Protein AF-A0A8K0CX82-F1 (afdb_monomer_lite)

Secondary structure (DSSP, 8-state):
--------HHHHHHHHHHHHHHHHTTTTS--------HHHHTT--HHHHHHH---HHHHHHHHHHHHHHHHHH-HHHHHHHHSHHHHHHHHHHHH-SS--HHHHHHHHHHHHHTT-TTPPPPHHHHHHHHHHHHHHSTTS-HHHH-B--EE-TTSPEEPPBSHHHHHHHHHHHHHHHTTSS------PPPS----------SHHHHHHHHHHHH-PPPPP--

Structure (mmCIF, N/CA/C/O backbone):
data_AF-A0A8K0CX82-F1
#
_entry.id   AF-A0A8K0CX82-F1
#
loop_
_atom_site.group_PDB
_atom_site.id
_atom_site.type_symbol
_atom_site.label_atom_id
_atom_site.label_alt_id
_atom_site.label_comp_id
_atom_site.label_asym_id
_atom_site.label_entity_id
_atom_site.label_seq_id
_atom_site.pdbx_PDB_ins_code
_atom_site.Cartn_x
_atom_site.Cartn_y
_atom_site.Cartn_z
_atom_site.occupancy
_atom_site.B_iso_or_equiv
_atom_site.auth_seq_id
_atom_site.auth_comp_id
_atom_site.auth_asym_id
_atom_site.auth_atom_id
_atom_site.pdbx_PDB_model_num
ATOM 1 N N . MET A 1 1 ? 15.287 -5.596 26.316 1.00 32.84 1 MET A N 1
ATOM 2 C CA . MET A 1 1 ? 14.064 -6.365 26.623 1.00 32.84 1 MET A CA 1
ATOM 3 C C . MET A 1 1 ? 13.109 -6.117 25.474 1.00 32.84 1 MET A C 1
ATOM 5 O O . MET A 1 1 ? 12.779 -4.967 25.221 1.00 32.84 1 MET A O 1
ATOM 9 N N . SER A 1 2 ? 12.854 -7.161 24.687 1.00 32.44 2 SER A N 1
ATOM 10 C CA . SER A 1 2 ? 12.102 -7.108 23.432 1.00 32.44 2 SER A CA 1
ATOM 11 C C . SER A 1 2 ? 10.613 -6.948 23.744 1.00 32.44 2 SER A C 1
ATOM 13 O O . SER A 1 2 ? 10.061 -7.798 24.435 1.00 32.44 2 SER A O 1
ATOM 15 N N . ASN A 1 3 ? 9.979 -5.872 23.271 1.00 34.50 3 ASN A N 1
ATOM 16 C CA . ASN A 1 3 ? 8.520 -5.794 23.196 1.00 34.50 3 ASN A CA 1
ATOM 17 C C . ASN A 1 3 ? 8.104 -6.507 21.913 1.00 34.50 3 ASN A C 1
ATOM 19 O O . ASN A 1 3 ? 7.912 -5.881 20.872 1.00 34.50 3 ASN A O 1
ATOM 23 N N . ASP A 1 4 ? 8.039 -7.830 21.994 1.00 40.25 4 ASP A N 1
ATOM 24 C CA . ASP A 1 4 ? 7.426 -8.657 20.967 1.00 40.25 4 ASP A CA 1
ATOM 25 C C . ASP A 1 4 ? 5.909 -8.588 21.183 1.00 40.25 4 ASP A C 1
ATOM 27 O O . ASP A 1 4 ? 5.300 -9.435 21.831 1.00 40.25 4 ASP A O 1
ATOM 31 N N . ALA A 1 5 ? 5.309 -7.480 20.745 1.00 42.78 5 ALA A N 1
ATOM 32 C CA . ALA A 1 5 ? 3.861 -7.333 20.662 1.00 42.78 5 ALA A CA 1
ATOM 33 C C . ALA A 1 5 ? 3.388 -8.046 19.391 1.00 42.78 5 ALA A C 1
ATOM 35 O O . ALA A 1 5 ? 2.960 -7.434 18.420 1.00 42.78 5 ALA A O 1
ATOM 36 N N . THR A 1 6 ? 3.565 -9.363 19.358 1.00 40.72 6 THR A N 1
ATOM 37 C CA . THR A 1 6 ? 2.876 -10.211 18.396 1.00 40.72 6 THR A CA 1
ATOM 38 C C . THR A 1 6 ? 1.489 -10.446 18.977 1.00 40.72 6 THR A C 1
ATOM 40 O O . THR A 1 6 ? 1.358 -11.162 19.968 1.00 40.72 6 THR A O 1
ATOM 43 N N . TRP A 1 7 ? 0.459 -9.814 18.408 1.00 46.03 7 TRP A N 1
ATOM 44 C CA . TRP A 1 7 ? -0.920 -10.137 18.774 1.00 46.03 7 TRP A CA 1
ATOM 45 C C . TRP A 1 7 ? -1.114 -11.645 18.647 1.00 46.03 7 TRP A C 1
ATOM 47 O O . TRP A 1 7 ? -0.777 -12.245 17.620 1.00 46.03 7 TRP A O 1
ATOM 57 N N . LEU A 1 8 ? -1.612 -12.264 19.711 1.00 48.88 8 LEU A N 1
ATOM 58 C CA . LEU A 1 8 ? -1.842 -13.700 19.716 1.00 48.88 8 LEU A CA 1
ATOM 59 C C . LEU A 1 8 ? -3.001 -14.004 18.751 1.00 48.88 8 LEU A C 1
ATOM 61 O O . LEU A 1 8 ? -3.950 -13.222 18.685 1.00 48.88 8 LEU A O 1
ATOM 65 N N . PRO A 1 9 ? -2.994 -15.148 18.040 1.00 51.31 9 PRO A N 1
ATOM 66 C CA . PRO A 1 9 ? -4.121 -15.586 17.208 1.00 51.31 9 PRO A CA 1
ATOM 67 C C . PRO A 1 9 ? -5.486 -15.481 17.914 1.00 51.31 9 PRO A C 1
ATOM 69 O O . PRO A 1 9 ? -6.477 -15.113 17.294 1.00 51.31 9 PRO A O 1
ATOM 72 N N . ALA A 1 10 ? -5.508 -15.663 19.238 1.00 46.44 10 ALA A N 1
ATOM 73 C CA . ALA A 1 10 ? -6.684 -15.498 20.089 1.00 46.44 10 ALA A CA 1
ATOM 74 C C . ALA A 1 10 ? -7.280 -14.074 20.102 1.00 46.44 10 ALA A C 1
ATOM 76 O O . ALA A 1 10 ? -8.476 -13.912 20.318 1.00 46.44 10 ALA A O 1
ATOM 77 N N . GLU A 1 11 ? -6.479 -13.031 19.888 1.00 51.75 11 GLU A N 1
ATOM 78 C CA . GLU A 1 11 ? -6.949 -11.641 19.865 1.00 51.75 11 GLU A CA 1
ATOM 79 C C . GLU A 1 11 ? -7.533 -11.261 18.497 1.00 51.75 11 GLU A C 1
ATOM 81 O O . GLU A 1 11 ? -8.466 -10.458 18.421 1.00 51.75 11 GLU A O 1
ATOM 86 N N . ILE A 1 12 ? -7.031 -11.885 17.425 1.00 54.16 12 ILE A N 1
ATOM 87 C CA . ILE A 1 12 ? -7.630 -11.838 16.085 1.00 54.16 12 ILE A CA 1
ATOM 88 C C . ILE A 1 12 ? -8.959 -12.594 16.103 1.00 54.16 12 ILE A C 1
ATOM 90 O O . ILE A 1 12 ? -9.970 -12.044 15.675 1.00 54.16 12 ILE A O 1
ATOM 94 N N . ASP A 1 13 ? -8.985 -13.795 16.685 1.00 56.19 13 ASP A N 1
ATOM 95 C CA . ASP A 1 13 ? -10.214 -14.561 16.894 1.00 56.19 13 ASP A CA 1
ATOM 96 C C . ASP A 1 13 ? -11.213 -13.806 17.771 1.00 56.19 13 ASP A C 1
ATOM 98 O O . ASP A 1 13 ? -12.405 -13.908 17.519 1.00 56.19 13 ASP A O 1
ATOM 102 N N . LEU A 1 14 ? -10.760 -12.995 18.737 1.00 62.56 14 LEU A N 1
ATOM 103 C CA . LEU A 1 14 ? -11.624 -12.131 19.547 1.00 62.56 14 LEU A CA 1
ATOM 104 C C . LEU A 1 14 ? -12.211 -10.963 18.740 1.00 62.56 14 LEU A C 1
ATOM 106 O O . LEU A 1 14 ? -13.351 -10.567 18.957 1.00 62.56 14 LEU A O 1
ATOM 110 N N . LEU A 1 15 ? -11.446 -10.374 17.819 1.00 60.62 15 LEU A N 1
ATOM 111 C CA . LEU A 1 15 ? -11.949 -9.317 16.935 1.00 60.62 15 LEU A CA 1
ATOM 112 C C . LEU A 1 15 ? -12.924 -9.884 15.899 1.00 60.62 15 LEU A C 1
ATOM 114 O O . LEU A 1 15 ? -13.974 -9.290 15.663 1.00 60.62 15 LEU A O 1
ATOM 118 N N . ILE A 1 16 ? -12.613 -11.052 15.337 1.00 60.38 16 ILE A N 1
ATOM 119 C CA . ILE A 1 16 ? -13.490 -11.790 14.427 1.00 60.38 16 ILE A CA 1
ATOM 120 C C . ILE A 1 16 ? -14.737 -12.282 15.174 1.00 60.38 16 ILE A C 1
ATOM 122 O O . ILE A 1 16 ? -15.843 -12.169 14.650 1.00 60.38 16 ILE A O 1
ATOM 126 N N . SER A 1 17 ? -14.602 -12.773 16.409 1.00 61.94 17 SER A N 1
ATOM 127 C CA . SER A 1 17 ? -15.734 -13.196 17.233 1.00 61.94 17 SER A CA 1
ATOM 128 C C . SER A 1 17 ? -16.586 -12.012 17.665 1.00 61.94 17 SER A C 1
ATOM 130 O O . SER A 1 17 ? -17.794 -12.135 17.614 1.00 61.94 17 SER A O 1
ATOM 132 N N . LEU A 1 18 ? -16.015 -10.844 17.976 1.00 62.03 18 LEU A N 1
ATOM 133 C CA . LEU A 1 18 ? -16.784 -9.623 18.254 1.00 62.03 18 LEU A CA 1
ATOM 134 C C . LEU A 1 18 ? -17.605 -9.169 17.042 1.00 62.03 18 LEU A C 1
ATOM 136 O O . LEU A 1 18 ? -18.726 -8.692 17.212 1.00 62.03 18 LEU A O 1
ATOM 140 N N . VAL A 1 19 ? -17.067 -9.330 15.830 1.00 59.12 19 VAL A N 1
ATOM 141 C CA . VAL A 1 19 ? -17.798 -9.077 14.578 1.00 59.12 19 VAL A CA 1
ATOM 142 C C . VAL A 1 19 ? -18.891 -10.137 14.351 1.00 59.12 19 VAL A C 1
ATOM 144 O O . VAL A 1 19 ? -19.978 -9.797 13.888 1.00 59.12 19 VAL A O 1
ATOM 147 N N . ARG A 1 20 ? -18.657 -11.406 14.721 1.00 56.75 20 ARG A N 1
ATOM 148 C CA . ARG A 1 20 ? -19.627 -12.515 14.581 1.00 56.75 20 ARG A CA 1
ATOM 149 C C . ARG A 1 20 ? -20.734 -12.514 15.650 1.00 56.75 20 ARG A C 1
ATOM 151 O O . ARG A 1 20 ? -21.901 -12.620 15.307 1.00 56.75 20 ARG A O 1
ATOM 158 N N . GLU A 1 21 ? -20.398 -12.343 16.922 1.00 56.00 21 GLU A N 1
ATOM 159 C CA . GLU A 1 21 ? -21.300 -12.369 18.088 1.00 56.00 21 GLU A CA 1
ATOM 160 C C . GLU A 1 21 ? -22.280 -11.184 18.070 1.00 56.00 21 GLU A C 1
ATOM 162 O O . GLU A 1 21 ? -23.449 -11.309 18.425 1.00 56.00 21 GLU A O 1
ATOM 167 N N . ARG A 1 22 ? -21.846 -10.022 17.564 1.00 53.78 22 ARG A N 1
ATOM 168 C CA . ARG A 1 22 ? -22.724 -8.854 17.375 1.00 53.78 22 ARG A CA 1
ATOM 169 C C . ARG A 1 22 ? -23.691 -9.002 16.195 1.00 53.78 22 ARG A C 1
ATOM 171 O O . ARG A 1 22 ? -24.687 -8.283 16.168 1.00 53.78 22 ARG A O 1
ATOM 178 N N . ARG A 1 23 ? -23.444 -9.937 15.265 1.00 50.44 23 ARG A N 1
ATOM 179 C CA . ARG A 1 23 ? -24.349 -10.282 14.152 1.00 50.44 23 ARG A CA 1
ATOM 180 C C . ARG A 1 23 ? -25.572 -11.059 14.644 1.00 50.44 23 ARG A C 1
ATOM 182 O O . ARG A 1 23 ? -26.679 -10.788 14.194 1.00 50.44 23 ARG A O 1
ATOM 189 N N . GLU A 1 24 ? -25.397 -11.945 15.624 1.00 48.03 24 GLU A N 1
ATOM 190 C CA . GLU A 1 24 ? -26.495 -12.735 16.209 1.00 48.03 24 GLU A CA 1
ATOM 191 C C . GLU A 1 24 ? -27.532 -11.870 16.949 1.00 48.03 24 GLU A C 1
ATOM 193 O O . GLU A 1 24 ? -28.696 -12.248 17.048 1.00 48.03 24 GLU A O 1
ATOM 198 N N . LEU A 1 25 ? -27.152 -10.668 17.399 1.00 43.50 25 LEU A N 1
ATOM 199 C CA . LEU A 1 25 ? -28.079 -9.705 18.008 1.00 43.50 25 LEU A CA 1
ATOM 200 C C . LEU A 1 25 ? -28.902 -8.896 16.987 1.00 43.50 25 LEU A C 1
ATOM 202 O O . LEU A 1 25 ? -29.885 -8.270 17.378 1.00 43.50 25 LEU A O 1
ATOM 206 N N . TYR A 1 26 ? -28.534 -8.912 15.700 1.00 40.44 26 TYR A N 1
ATOM 207 C CA . TYR A 1 26 ? -29.222 -8.171 14.631 1.00 40.44 26 TYR A CA 1
ATOM 208 C C . TYR A 1 26 ? -29.926 -9.070 13.600 1.00 40.44 26 TYR A C 1
ATOM 210 O O . TYR A 1 26 ? -30.741 -8.573 12.819 1.00 40.44 26 TYR A O 1
ATOM 218 N N . ASP A 1 27 ? -29.686 -10.385 13.610 1.00 42.94 27 ASP A N 1
ATOM 219 C CA . ASP A 1 27 ? -30.246 -11.309 12.616 1.00 42.94 27 ASP A CA 1
ATOM 220 C C . ASP A 1 27 ? -31.611 -11.895 13.025 1.00 42.94 27 ASP A C 1
ATOM 222 O O . ASP A 1 27 ? -31.790 -13.098 13.207 1.00 42.94 27 ASP A O 1
ATOM 226 N N . GLN A 1 28 ? -32.609 -11.016 13.159 1.00 42.72 28 GLN A N 1
ATOM 227 C CA . GLN A 1 28 ? -34.022 -11.409 13.066 1.00 42.72 28 GLN A CA 1
ATOM 228 C C . GLN A 1 28 ? -34.700 -10.948 11.766 1.00 42.72 28 GLN A C 1
ATOM 230 O O . GLN A 1 28 ? -35.906 -11.153 11.638 1.00 42.72 28 GLN A O 1
ATOM 235 N N . SER A 1 29 ? -34.005 -10.350 10.780 1.00 40.12 29 SER A N 1
ATOM 236 C CA . SER A 1 29 ? -34.732 -9.933 9.562 1.00 40.12 29 SER A CA 1
ATOM 237 C C . SER A 1 29 ? -34.057 -9.974 8.191 1.00 40.12 29 SER A C 1
ATOM 239 O O . SER A 1 29 ? -34.781 -9.784 7.217 1.00 40.12 29 SER A O 1
ATOM 241 N N . THR A 1 30 ? -32.772 -10.300 8.017 1.00 38.53 30 THR A N 1
ATOM 242 C CA . THR A 1 30 ? -32.216 -10.366 6.647 1.00 38.53 30 THR A CA 1
ATOM 243 C C . THR A 1 30 ? -31.084 -11.376 6.511 1.00 38.53 30 THR A C 1
ATOM 245 O O . THR A 1 30 ? -29.918 -11.071 6.750 1.00 38.53 30 THR A O 1
ATOM 248 N N . ALA A 1 31 ? -31.444 -12.558 6.008 1.00 35.22 31 ALA A N 1
ATOM 249 C CA . ALA A 1 31 ? -30.525 -13.571 5.512 1.00 35.22 31 ALA A CA 1
ATOM 250 C C . ALA A 1 31 ? -29.658 -13.011 4.367 1.00 35.22 31 ALA A C 1
ATOM 252 O O . ALA A 1 31 ? -30.054 -13.002 3.203 1.00 35.22 31 ALA A O 1
ATOM 253 N N . GLY A 1 32 ? -28.456 -12.556 4.705 1.00 39.28 32 GLY A N 1
ATOM 254 C CA . GLY A 1 32 ? -27.401 -12.224 3.756 1.00 39.28 32 GLY A CA 1
ATOM 255 C C . GLY A 1 32 ? -26.064 -12.676 4.321 1.00 39.28 32 GLY A C 1
ATOM 256 O O . GLY A 1 32 ? -25.434 -11.944 5.078 1.00 39.28 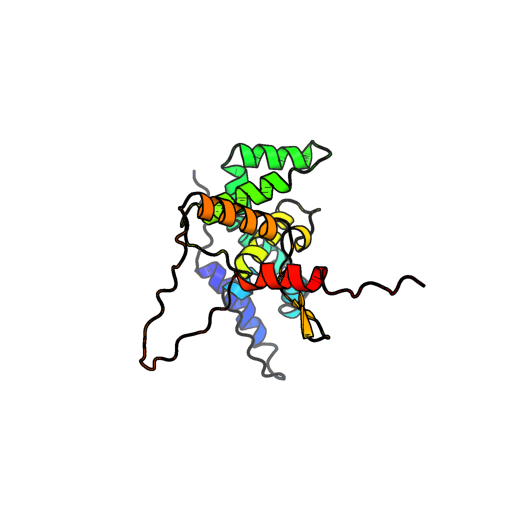32 GLY A O 1
ATOM 257 N N . ASN A 1 33 ? -25.636 -13.893 3.981 1.00 45.25 33 ASN A N 1
ATOM 258 C CA . ASN A 1 33 ? -24.316 -14.422 4.328 1.00 45.25 33 ASN A CA 1
ATOM 259 C C . ASN A 1 33 ? -23.208 -13.583 3.684 1.00 45.25 33 ASN A C 1
ATOM 261 O O . ASN A 1 33 ? -22.809 -13.838 2.555 1.00 45.25 33 ASN A O 1
ATOM 265 N N . HIS A 1 34 ? -22.715 -12.584 4.412 1.00 52.50 34 HIS A N 1
ATOM 266 C CA . HIS A 1 34 ? -21.450 -11.927 4.106 1.00 52.50 34 HIS A CA 1
ATOM 267 C C . HIS A 1 34 ? -20.386 -12.632 4.945 1.00 52.50 34 HIS A C 1
ATOM 269 O O . HIS A 1 34 ? -20.109 -12.248 6.081 1.00 52.50 34 HIS A O 1
ATOM 275 N N . GLU A 1 35 ? -19.863 -13.747 4.435 1.00 59.53 35 GLU A N 1
ATOM 276 C CA . GLU A 1 35 ? -18.643 -14.336 4.983 1.00 59.53 35 GLU A CA 1
ATOM 277 C C . GLU A 1 35 ? -17.496 -13.365 4.694 1.00 59.53 35 GLU A C 1
ATOM 279 O O . GLU A 1 35 ? -17.041 -13.245 3.562 1.00 59.53 35 GLU A O 1
ATOM 284 N N . ILE A 1 36 ? -17.069 -12.615 5.712 1.00 60.41 36 ILE A N 1
ATOM 285 C CA . ILE A 1 36 ? -15.835 -11.834 5.633 1.00 60.41 36 ILE A CA 1
ATOM 286 C C . ILE A 1 36 ? -14.692 -12.819 5.873 1.00 60.41 36 ILE A C 1
ATOM 288 O O . ILE A 1 36 ? -14.464 -13.252 7.006 1.00 60.41 36 ILE A O 1
ATOM 292 N N . ASP A 1 37 ? -14.016 -13.211 4.797 1.00 69.25 37 ASP A N 1
ATOM 293 C CA . ASP A 1 37 ? -12.759 -13.953 4.873 1.00 69.25 37 ASP A CA 1
ATOM 294 C C . ASP A 1 37 ? -11.600 -13.053 5.353 1.00 69.25 37 ASP A C 1
ATOM 296 O O . ASP A 1 37 ? -11.747 -11.837 5.507 1.00 69.25 37 ASP A O 1
ATOM 300 N N . GLU A 1 38 ? -10.441 -13.651 5.653 1.00 59.94 38 GLU A N 1
ATOM 301 C CA . GLU A 1 38 ? -9.285 -12.911 6.187 1.00 59.94 38 GLU A CA 1
ATOM 302 C C . GLU A 1 38 ? -8.820 -11.800 5.230 1.00 59.94 38 GLU A C 1
ATOM 304 O O . GLU A 1 38 ? -8.465 -10.709 5.677 1.00 59.94 38 GLU A O 1
ATOM 309 N N . GLU A 1 39 ? -8.859 -12.037 3.915 1.00 62.84 39 GLU A N 1
ATOM 310 C CA . GLU A 1 39 ? -8.452 -11.034 2.926 1.00 62.84 39 GLU A CA 1
ATOM 311 C C . GLU A 1 39 ? -9.422 -9.852 2.888 1.00 62.84 39 GLU A C 1
ATOM 313 O O . GLU A 1 39 ? -8.992 -8.696 2.920 1.00 62.84 39 GLU A O 1
ATOM 318 N N . SER A 1 40 ? -10.723 -10.137 2.895 1.00 68.06 40 SER A N 1
ATOM 319 C CA . SER A 1 40 ? -11.786 -9.139 2.954 1.00 68.06 40 SER A CA 1
ATOM 320 C C . SER A 1 40 ? -11.672 -8.319 4.234 1.00 68.06 40 SER A C 1
ATOM 322 O O . SER A 1 40 ? -11.709 -7.090 4.171 1.00 68.06 40 SER A O 1
ATOM 324 N N . PHE A 1 41 ? -11.418 -8.974 5.376 1.00 72.50 41 PHE A N 1
ATOM 325 C CA . PHE A 1 41 ? -11.227 -8.310 6.665 1.00 72.50 41 PHE A CA 1
ATOM 326 C C . PHE A 1 41 ? -10.081 -7.300 6.632 1.00 72.50 41 PHE A C 1
ATOM 328 O O . PHE A 1 41 ? -10.252 -6.202 7.138 1.00 72.50 41 PHE A O 1
ATOM 335 N N . LEU A 1 42 ? -8.941 -7.633 6.014 1.00 68.69 42 LEU A N 1
ATOM 336 C CA . LEU A 1 42 ? -7.760 -6.758 5.938 1.00 68.69 42 LEU A CA 1
ATOM 337 C C . LEU A 1 42 ? -7.936 -5.542 5.015 1.00 68.69 42 LEU A C 1
ATOM 339 O O . LEU A 1 42 ? -7.082 -4.653 5.002 1.00 68.69 42 LEU A O 1
ATOM 343 N N . THR A 1 43 ? -9.002 -5.514 4.217 1.00 70.44 43 THR A N 1
ATOM 344 C CA . THR A 1 43 ? -9.277 -4.435 3.257 1.00 70.44 43 THR A CA 1
ATOM 345 C C . THR A 1 43 ? -10.458 -3.558 3.646 1.00 70.44 43 THR A C 1
ATOM 347 O O . THR A 1 43 ? -10.735 -2.593 2.933 1.00 70.44 43 THR A O 1
ATOM 350 N N . LEU A 1 44 ? -11.099 -3.843 4.787 1.00 75.69 44 LEU A N 1
ATOM 351 C CA . LEU A 1 44 ? -12.233 -3.068 5.270 1.00 75.69 44 LEU A CA 1
ATOM 352 C C . LEU A 1 44 ? -11.843 -1.601 5.462 1.00 75.69 44 LEU A C 1
ATOM 354 O O . LEU A 1 44 ? -10.894 -1.280 6.188 1.00 75.69 44 LEU A O 1
ATOM 358 N N . ASN A 1 45 ? -12.600 -0.715 4.823 1.00 79.56 45 ASN A N 1
ATOM 359 C CA . ASN A 1 45 ? -12.489 0.724 4.994 1.00 79.56 45 ASN A CA 1
ATOM 360 C C . ASN A 1 45 ? -13.393 1.224 6.135 1.00 79.56 45 ASN A C 1
ATOM 362 O O . ASN A 1 45 ? -14.258 0.514 6.648 1.00 79.56 45 ASN A O 1
ATOM 366 N N . GLU A 1 46 ? -13.204 2.479 6.552 1.00 80.50 46 GLU A N 1
ATOM 367 C CA . GLU A 1 46 ? -13.947 3.044 7.686 1.00 80.50 46 GLU A CA 1
ATOM 368 C C . GLU A 1 46 ? -15.472 3.041 7.469 1.00 80.50 46 GLU A C 1
ATOM 370 O O . GLU A 1 46 ? -16.222 2.884 8.432 1.00 80.50 46 GLU A O 1
ATOM 375 N N . SER A 1 47 ? -15.942 3.202 6.228 1.00 80.50 47 SER A N 1
ATOM 376 C CA . SER A 1 47 ? -17.375 3.177 5.915 1.00 80.50 47 SER A CA 1
ATOM 377 C C . SER A 1 47 ? -17.957 1.774 6.066 1.00 80.50 47 SER A C 1
ATOM 379 O O . SER A 1 47 ? -18.995 1.618 6.699 1.00 80.50 47 SER A O 1
ATOM 381 N N . GLU A 1 48 ? -17.268 0.759 5.546 1.00 81.38 48 GLU A N 1
ATOM 382 C CA . GLU A 1 48 ? -17.675 -0.648 5.661 1.00 81.38 48 GLU A CA 1
ATOM 383 C C . GLU A 1 48 ? -17.698 -1.092 7.129 1.00 81.38 48 GLU A C 1
ATOM 385 O O . GLU A 1 48 ? -18.622 -1.762 7.578 1.00 81.38 48 GLU A O 1
ATOM 390 N N . ILE A 1 49 ? -16.732 -0.638 7.931 1.00 81.31 49 ILE A N 1
ATOM 391 C CA . ILE A 1 49 ? -16.704 -0.912 9.375 1.00 81.31 49 ILE A CA 1
ATOM 392 C C . ILE A 1 49 ? -17.868 -0.232 10.102 1.00 81.31 49 ILE A C 1
ATOM 394 O O . ILE A 1 49 ? -18.430 -0.809 11.031 1.00 81.31 49 ILE A O 1
ATOM 398 N N . LYS A 1 50 ? -18.247 0.987 9.703 1.00 82.12 50 LYS A N 1
ATOM 399 C CA . LYS A 1 50 ? -19.421 1.682 10.260 1.00 82.12 50 LYS A CA 1
ATOM 400 C C . LYS A 1 50 ? -20.732 0.999 9.885 1.00 82.12 50 LYS A C 1
ATOM 402 O O . LYS A 1 50 ? -21.672 1.056 10.671 1.00 82.12 50 LYS A O 1
ATOM 407 N N . GLU A 1 51 ? -20.789 0.360 8.723 1.00 82.44 51 GLU A N 1
ATOM 408 C CA . GLU A 1 51 ? -21.937 -0.443 8.301 1.00 82.44 51 GLU A CA 1
ATOM 409 C C . GLU A 1 51 ? -22.033 -1.747 9.106 1.00 82.44 51 GLU A C 1
ATOM 411 O O . GLU A 1 51 ? -23.104 -2.092 9.598 1.00 82.44 51 GLU A O 1
ATOM 416 N N . LEU A 1 52 ? -20.900 -2.421 9.335 1.00 80.12 52 LEU A N 1
ATOM 417 C CA . LEU A 1 52 ? -20.828 -3.652 10.131 1.00 80.12 52 LEU A CA 1
ATOM 418 C C . LEU A 1 52 ? -21.019 -3.411 11.639 1.00 80.12 52 LEU A C 1
ATOM 420 O O . LEU A 1 52 ? -21.535 -4.272 12.349 1.00 80.12 52 LEU A O 1
ATOM 424 N N . ILE A 1 53 ? -20.585 -2.254 12.146 1.00 80.44 53 ILE A N 1
ATOM 425 C CA . ILE A 1 53 ? -20.650 -1.871 13.562 1.00 80.44 53 ILE A CA 1
ATOM 426 C C . ILE A 1 53 ? -21.284 -0.473 13.663 1.00 80.44 53 ILE A C 1
ATOM 428 O O . ILE A 1 53 ? -20.567 0.521 13.813 1.00 80.44 53 ILE A O 1
ATOM 432 N N . PRO A 1 54 ? -22.624 -0.365 13.614 1.00 77.06 54 PRO A N 1
ATOM 433 C CA . PRO A 1 54 ? -23.314 0.928 13.597 1.00 77.06 54 PRO A CA 1
ATOM 434 C C . PRO A 1 54 ? -23.280 1.667 14.948 1.00 77.06 54 PRO A C 1
ATOM 436 O O . PRO A 1 54 ? -23.444 2.888 15.007 1.00 77.06 54 PRO A O 1
ATOM 439 N N . GLU A 1 55 ? -23.033 0.966 16.061 1.00 80.62 55 GLU A N 1
ATOM 440 C CA . GLU A 1 55 ? -22.913 1.588 17.384 1.00 80.62 55 GLU A CA 1
ATOM 441 C C . GLU A 1 55 ? -21.639 2.439 17.502 1.00 80.62 55 GLU A C 1
ATOM 443 O O . GLU A 1 55 ? -20.537 1.918 17.686 1.00 80.62 55 GLU A O 1
ATOM 448 N N . ILE A 1 56 ? -21.797 3.767 17.490 1.00 78.25 56 ILE A N 1
ATOM 449 C CA . ILE A 1 56 ? -20.706 4.762 17.451 1.00 78.25 56 ILE A CA 1
ATOM 450 C C . ILE A 1 56 ? -19.592 4.479 18.474 1.00 78.25 56 ILE A C 1
ATOM 452 O O . ILE A 1 56 ? -18.407 4.526 18.140 1.00 78.25 56 ILE A O 1
ATOM 456 N N . GLY A 1 57 ? -19.948 4.187 19.729 1.00 75.38 57 GLY A N 1
ATOM 457 C CA . GLY A 1 57 ? -18.968 3.977 20.799 1.00 75.38 57 GLY A CA 1
ATOM 458 C C . GLY A 1 57 ? -18.096 2.734 20.595 1.00 75.38 57 GLY A C 1
ATOM 459 O O . GLY A 1 57 ? -16.908 2.746 20.921 1.00 75.38 57 GLY A O 1
ATOM 460 N N . ILE A 1 58 ? -18.670 1.672 20.035 1.00 72.00 58 ILE A N 1
ATOM 461 C CA . ILE A 1 58 ? -17.987 0.397 19.792 1.00 72.00 58 ILE A CA 1
ATOM 462 C C . ILE A 1 58 ? -17.244 0.450 18.471 1.00 72.00 58 ILE A C 1
ATOM 464 O O . ILE A 1 58 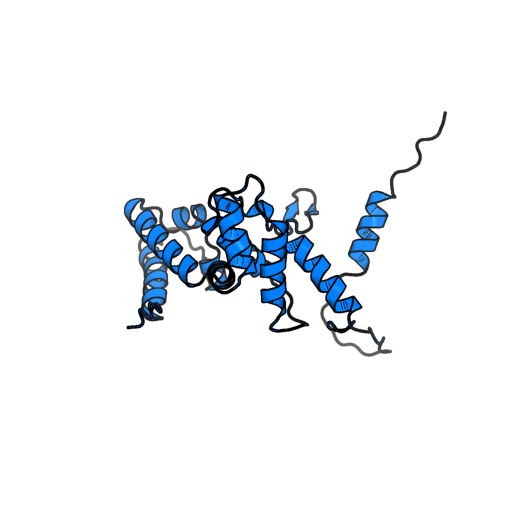? -16.071 0.093 18.441 1.00 72.00 58 ILE A O 1
ATOM 468 N N . CYS A 1 59 ? -17.877 0.995 17.433 1.00 77.44 59 CYS A N 1
ATOM 469 C CA . CYS A 1 59 ? -17.264 1.285 16.145 1.00 77.44 59 CYS A CA 1
ATOM 470 C C . CYS A 1 59 ? -15.949 2.044 16.329 1.00 77.44 59 CYS A C 1
ATOM 472 O O . CYS A 1 59 ? -14.905 1.627 15.840 1.00 77.44 59 CYS A O 1
ATOM 474 N N . LYS A 1 60 ? -15.955 3.102 17.150 1.00 75.38 60 LYS A N 1
ATOM 475 C CA . LYS A 1 60 ? -14.750 3.888 17.434 1.00 75.38 60 LYS A CA 1
ATOM 476 C C . LYS A 1 60 ? -13.659 3.075 18.137 1.00 75.38 60 LYS A C 1
ATOM 478 O O . LYS A 1 60 ? -12.487 3.203 17.792 1.00 75.38 60 LYS A O 1
ATOM 483 N N . LYS A 1 61 ? -14.019 2.236 19.116 1.00 73.12 61 LYS A N 1
ATOM 484 C CA . LYS A 1 61 ? -13.058 1.352 19.804 1.00 73.12 61 LYS A CA 1
ATOM 485 C C . LYS A 1 61 ? -12.492 0.291 18.860 1.00 73.12 61 LYS A C 1
ATOM 487 O O . LYS A 1 61 ? -11.298 0.009 18.926 1.00 73.12 61 LYS A O 1
ATOM 492 N N . PHE A 1 62 ? -13.333 -0.271 17.998 1.00 78.56 62 PHE A N 1
ATOM 493 C CA . PHE A 1 62 ? -12.936 -1.241 16.988 1.00 78.56 62 PHE A CA 1
ATOM 494 C C . PHE A 1 62 ? -11.997 -0.604 15.968 1.00 78.56 62 PHE A C 1
ATOM 496 O O . PHE A 1 62 ? -10.896 -1.103 15.799 1.00 78.56 62 PHE A O 1
ATOM 503 N N . LEU A 1 63 ? -12.362 0.540 15.381 1.00 77.88 63 LEU A N 1
ATOM 504 C CA . LEU A 1 63 ? -11.531 1.277 14.425 1.00 77.88 63 LEU A CA 1
ATOM 505 C C . LEU A 1 63 ? -10.137 1.572 14.983 1.00 77.88 63 LEU A C 1
ATOM 507 O O . LEU A 1 63 ? -9.146 1.373 14.290 1.00 77.88 63 LEU A O 1
ATOM 511 N N . LEU A 1 64 ? -10.035 1.990 16.250 1.00 74.75 64 LEU A N 1
ATOM 512 C CA . LEU A 1 64 ? -8.737 2.211 16.895 1.00 74.75 64 LEU A CA 1
ATOM 513 C C . LEU A 1 64 ? -7.893 0.929 16.959 1.00 74.75 64 LEU A C 1
ATOM 515 O O . LEU A 1 64 ? -6.712 0.962 16.618 1.00 74.75 64 LEU A O 1
ATOM 519 N N . LYS A 1 65 ? -8.491 -0.194 17.373 1.00 74.00 65 LYS A N 1
ATOM 520 C CA . LYS A 1 65 ? -7.801 -1.490 17.461 1.00 74.00 65 LYS A CA 1
ATOM 521 C C . LYS A 1 65 ? -7.446 -2.055 16.086 1.00 74.00 65 LYS A C 1
ATOM 523 O O . LYS A 1 65 ? -6.327 -2.506 15.888 1.00 74.00 65 LYS A O 1
ATOM 528 N N . TYR A 1 66 ? -8.374 -1.989 15.140 1.00 75.75 66 TYR A N 1
ATOM 529 C CA . TYR A 1 66 ? -8.205 -2.444 13.766 1.00 75.75 66 TYR A CA 1
ATOM 530 C C . TYR A 1 66 ? -7.100 -1.657 13.053 1.00 75.75 66 TYR A C 1
ATOM 532 O O . TYR A 1 66 ? -6.200 -2.250 12.467 1.00 75.75 66 TYR A O 1
ATOM 540 N N . ASN A 1 67 ? -7.076 -0.329 13.200 1.00 74.31 67 ASN A N 1
ATOM 541 C CA . ASN A 1 67 ? -6.000 0.492 12.647 1.00 74.31 67 ASN A CA 1
ATOM 542 C C . ASN A 1 67 ? -4.640 0.161 13.277 1.00 74.31 67 ASN A C 1
ATOM 544 O O . ASN A 1 67 ? -3.652 0.062 12.555 1.00 74.31 67 ASN A O 1
ATOM 548 N N . ALA A 1 68 ? -4.572 -0.046 14.598 1.00 67.88 68 ALA A N 1
ATOM 549 C CA . ALA A 1 68 ? -3.336 -0.475 15.257 1.00 67.88 68 ALA A CA 1
ATOM 550 C C . ALA A 1 68 ? -2.849 -1.837 14.724 1.00 67.88 68 ALA A C 1
ATOM 552 O O . ALA A 1 68 ? -1.686 -1.973 14.348 1.00 67.88 68 ALA A O 1
ATOM 553 N N . PHE A 1 69 ? -3.761 -2.802 14.592 1.00 70.62 69 PHE A N 1
ATOM 554 C CA . PHE A 1 69 ? -3.497 -4.122 14.021 1.00 70.62 69 PHE A CA 1
ATOM 555 C C . PHE A 1 69 ? -2.959 -4.048 12.581 1.00 70.62 69 PHE A C 1
ATOM 557 O O . PHE A 1 69 ? -1.957 -4.689 12.254 1.00 70.62 69 PHE A O 1
ATOM 564 N N . LEU A 1 70 ? -3.566 -3.218 11.726 1.00 67.31 70 LEU A N 1
ATOM 565 C CA . LEU A 1 70 ? -3.081 -2.993 10.363 1.00 67.31 70 LEU A CA 1
ATOM 566 C C . LEU A 1 70 ? -1.690 -2.346 10.349 1.00 67.31 70 LEU A C 1
ATOM 568 O O . LEU A 1 70 ? -0.835 -2.747 9.563 1.00 67.31 70 LEU A O 1
ATOM 572 N N . ILE A 1 71 ? -1.439 -1.367 11.225 1.00 65.75 71 ILE A N 1
ATOM 573 C CA . ILE A 1 71 ? -0.144 -0.677 11.321 1.00 65.75 71 ILE A CA 1
ATOM 574 C C . ILE A 1 71 ? 0.978 -1.647 11.707 1.00 65.75 71 ILE A C 1
ATOM 576 O O . ILE A 1 71 ? 2.069 -1.578 11.141 1.00 65.75 71 ILE A O 1
ATOM 580 N N . GLU A 1 72 ? 0.735 -2.569 12.634 1.00 64.88 72 GLU A N 1
ATOM 581 C CA . GLU A 1 72 ? 1.747 -3.541 13.064 1.00 64.88 72 GLU A CA 1
ATOM 582 C C . GLU A 1 72 ? 2.087 -4.582 11.987 1.00 64.88 72 GLU A C 1
ATOM 584 O O . GLU A 1 72 ? 3.229 -5.059 11.882 1.00 64.88 72 GLU A O 1
ATOM 589 N N . ARG A 1 73 ? 1.109 -4.906 11.137 1.00 65.69 73 ARG A N 1
ATOM 590 C CA . ARG A 1 73 ? 1.288 -5.793 9.980 1.00 65.69 73 ARG A CA 1
ATOM 591 C C . ARG A 1 73 ? 1.738 -5.046 8.721 1.00 65.69 73 ARG A C 1
ATOM 593 O O . ARG A 1 73 ? 2.111 -5.706 7.753 1.00 65.69 73 ARG A O 1
ATOM 600 N N . ALA A 1 74 ? 1.797 -3.712 8.750 1.00 71.44 74 ALA A N 1
ATOM 601 C CA . ALA A 1 74 ? 2.165 -2.893 7.602 1.00 71.44 74 ALA A CA 1
ATOM 602 C C . ALA A 1 74 ? 3.606 -3.168 7.152 1.00 71.44 74 ALA A C 1
ATOM 604 O O . ALA A 1 74 ? 4.600 -2.759 7.764 1.00 71.44 74 ALA A O 1
ATOM 605 N N . THR A 1 75 ? 3.711 -3.853 6.025 1.00 82.00 75 THR A N 1
ATOM 606 C CA . THR A 1 75 ? 4.969 -4.161 5.348 1.00 82.00 75 THR A CA 1
ATOM 607 C C . THR A 1 75 ? 5.703 -2.907 4.879 1.00 82.00 75 THR A C 1
ATOM 609 O O . THR A 1 75 ? 6.923 -2.828 5.016 1.00 82.00 75 THR A O 1
ATOM 612 N N . VAL A 1 76 ? 4.975 -1.887 4.412 1.00 88.81 76 VAL A N 1
ATOM 613 C CA . VAL A 1 76 ? 5.542 -0.621 3.937 1.00 88.81 76 VAL A CA 1
ATOM 614 C C . VAL A 1 76 ? 6.198 0.128 5.092 1.00 88.81 76 VAL A C 1
ATOM 616 O O . VAL A 1 76 ? 7.288 0.673 4.935 1.00 88.81 76 VAL A O 1
ATOM 619 N N . ARG A 1 77 ? 5.587 0.124 6.285 1.00 88.19 77 ARG A N 1
ATOM 620 C CA . ARG A 1 77 ? 6.149 0.782 7.475 1.00 88.19 77 ARG A CA 1
ATOM 621 C C . ARG A 1 77 ? 7.500 0.176 7.839 1.00 88.19 77 ARG A C 1
ATOM 623 O O . ARG A 1 77 ? 8.465 0.927 7.978 1.00 88.19 77 ARG A O 1
ATOM 630 N N . LYS A 1 78 ? 7.554 -1.159 7.926 1.00 87.31 78 LYS A N 1
ATOM 631 C CA . LYS A 1 78 ? 8.774 -1.924 8.224 1.00 87.31 78 LYS A CA 1
ATOM 632 C C . LYS A 1 78 ? 9.851 -1.666 7.176 1.00 87.31 78 LYS A C 1
ATOM 634 O O . LYS A 1 78 ? 10.963 -1.304 7.540 1.00 87.31 78 LYS A O 1
ATOM 639 N N . LEU A 1 79 ? 9.492 -1.743 5.893 1.00 89.38 79 LEU A N 1
ATOM 640 C CA . LEU A 1 79 ? 10.401 -1.480 4.777 1.00 89.38 79 LEU A CA 1
ATOM 641 C C . LEU A 1 79 ? 10.998 -0.065 4.825 1.00 89.38 79 LEU A C 1
ATOM 643 O O . LEU A 1 79 ? 12.191 0.123 4.582 1.00 89.38 79 LEU A O 1
ATOM 647 N N . LEU A 1 80 ? 10.176 0.935 5.156 1.00 90.69 80 LEU A N 1
ATOM 648 C CA . LEU A 1 80 ? 10.619 2.325 5.247 1.00 90.69 80 LEU A CA 1
ATOM 649 C C . LEU A 1 80 ? 11.529 2.599 6.449 1.00 90.69 80 LEU A C 1
ATOM 651 O O . LEU A 1 80 ? 12.345 3.512 6.381 1.00 90.69 80 LEU A O 1
ATOM 655 N N . ASP A 1 81 ? 11.376 1.858 7.546 1.00 90.06 81 ASP A N 1
ATOM 656 C CA . ASP A 1 81 ? 12.243 1.998 8.722 1.00 90.06 81 ASP A CA 1
ATOM 657 C C . ASP A 1 81 ? 13.529 1.172 8.615 1.00 90.06 81 ASP A C 1
ATOM 659 O O . ASP A 1 81 ? 14.526 1.527 9.237 1.00 90.06 81 ASP A O 1
ATOM 663 N N . SER A 1 82 ? 13.531 0.096 7.824 1.00 88.88 82 SER A N 1
ATOM 664 C CA . SER A 1 82 ? 14.687 -0.792 7.681 1.00 88.88 82 SER A CA 1
ATOM 665 C C . SER A 1 82 ? 15.671 -0.377 6.585 1.00 88.88 82 SER A C 1
ATOM 667 O O . SER A 1 82 ? 16.760 -0.939 6.515 1.00 88.88 82 SER A O 1
ATOM 669 N N . THR A 1 83 ? 15.293 0.537 5.687 1.00 91.88 83 THR A N 1
ATOM 670 C CA . THR A 1 83 ? 16.108 0.921 4.523 1.00 91.88 83 THR A CA 1
ATOM 671 C C . THR A 1 83 ? 16.510 2.389 4.573 1.00 91.88 83 THR A C 1
ATOM 673 O O . THR A 1 83 ? 15.706 3.252 4.922 1.00 91.88 83 THR A O 1
ATOM 676 N N . GLU A 1 84 ? 17.743 2.694 4.164 1.00 90.56 84 GLU A N 1
ATOM 677 C CA . GLU A 1 84 ? 18.226 4.079 4.059 1.00 90.56 84 GLU A CA 1
ATOM 678 C C . GLU A 1 84 ? 17.362 4.900 3.092 1.00 90.56 84 GLU A C 1
ATOM 680 O O . GLU A 1 84 ? 16.944 6.013 3.415 1.00 90.56 84 GLU A O 1
ATOM 685 N N . GLU A 1 85 ? 17.004 4.315 1.943 1.00 90.94 85 GLU A N 1
ATOM 686 C CA . GLU A 1 85 ? 16.075 4.917 0.979 1.00 90.94 85 GLU A CA 1
ATOM 687 C C . GLU A 1 85 ? 14.723 5.250 1.626 1.00 90.94 85 GLU A C 1
ATOM 689 O O . GLU A 1 85 ? 14.172 6.333 1.415 1.00 90.94 85 GLU A O 1
ATOM 694 N N . GLY A 1 86 ? 14.205 4.346 2.460 1.00 91.88 86 GLY A N 1
ATOM 695 C CA . GLY A 1 86 ? 12.966 4.540 3.198 1.00 91.88 86 GLY A CA 1
ATOM 696 C C . GLY A 1 86 ? 13.025 5.703 4.186 1.00 91.88 86 GLY A C 1
ATOM 697 O O . GLY A 1 86 ? 12.106 6.529 4.229 1.00 91.88 86 GLY A O 1
ATOM 698 N N . LEU A 1 87 ? 14.130 5.830 4.924 1.00 90.38 87 LEU A N 1
ATOM 699 C CA . LEU A 1 87 ? 14.362 6.948 5.839 1.00 90.38 87 LEU A CA 1
ATOM 700 C C . LEU A 1 87 ? 14.437 8.284 5.089 1.00 90.38 87 LEU A C 1
ATOM 702 O O . LEU A 1 87 ? 13.828 9.266 5.526 1.00 90.38 87 LEU A O 1
ATOM 706 N N . ILE A 1 88 ? 15.107 8.313 3.932 1.00 90.88 88 ILE A N 1
ATOM 707 C CA . ILE A 1 88 ? 15.166 9.493 3.057 1.00 90.88 88 ILE A CA 1
ATOM 708 C C . ILE A 1 88 ? 13.758 9.889 2.601 1.00 90.88 88 ILE A C 1
ATOM 710 O O . ILE A 1 88 ? 13.390 11.061 2.700 1.00 90.88 88 ILE A O 1
ATOM 714 N N . ILE A 1 89 ? 12.936 8.930 2.161 1.00 92.00 89 ILE A N 1
ATOM 715 C CA . ILE A 1 89 ? 11.551 9.186 1.738 1.00 92.00 89 ILE A CA 1
ATOM 716 C C . ILE A 1 89 ? 10.727 9.766 2.894 1.00 92.00 89 ILE A C 1
ATOM 718 O O . ILE A 1 89 ? 10.074 10.799 2.714 1.00 92.00 89 ILE A O 1
ATOM 722 N N . LYS A 1 90 ? 10.792 9.170 4.092 1.00 90.12 90 LYS A N 1
ATOM 723 C CA . LYS A 1 90 ? 10.086 9.688 5.277 1.00 90.12 90 LYS A CA 1
ATOM 724 C C . LYS A 1 90 ? 10.507 11.112 5.617 1.00 90.12 90 LYS A C 1
ATOM 726 O O . LYS A 1 90 ? 9.655 11.945 5.922 1.00 90.12 90 LYS A O 1
ATOM 731 N N . ASN A 1 91 ? 11.807 11.394 5.574 1.00 89.31 91 ASN A N 1
ATOM 732 C CA . ASN A 1 91 ? 12.315 12.723 5.880 1.00 89.31 91 ASN A CA 1
ATOM 733 C C . ASN A 1 91 ? 11.914 13.738 4.799 1.00 89.31 91 ASN A C 1
ATOM 735 O O . ASN A 1 91 ? 11.514 14.854 5.120 1.00 89.31 91 ASN A O 1
ATOM 739 N N . SER A 1 92 ? 11.913 13.332 3.524 1.00 88.94 92 SER A N 1
ATOM 740 C CA . SER A 1 92 ? 11.463 14.179 2.413 1.00 88.94 92 SER A CA 1
ATOM 741 C C . SER A 1 92 ? 10.010 14.626 2.578 1.00 88.94 92 SER A C 1
ATOM 743 O O . SER A 1 92 ? 9.700 15.781 2.301 1.00 88.94 92 SER A O 1
ATOM 745 N N . TYR A 1 93 ? 9.134 13.764 3.101 1.00 87.94 93 TYR A N 1
ATOM 746 C CA . TYR A 1 93 ? 7.735 14.112 3.356 1.00 87.94 93 TYR A CA 1
ATOM 747 C C . TYR A 1 93 ? 7.579 15.177 4.453 1.00 87.94 93 TYR A C 1
ATOM 749 O O . TYR A 1 93 ? 6.678 16.006 4.384 1.00 87.94 93 TYR A O 1
ATOM 757 N N . ARG A 1 94 ? 8.466 15.178 5.458 1.00 82.75 94 ARG A N 1
ATOM 758 C CA . ARG A 1 94 ? 8.438 16.146 6.569 1.00 82.75 94 ARG A CA 1
ATOM 759 C C . ARG A 1 94 ? 9.105 17.476 6.228 1.00 82.75 94 ARG A C 1
ATOM 761 O O . ARG A 1 94 ? 8.636 18.519 6.666 1.00 82.75 94 ARG A O 1
ATOM 768 N N . SER A 1 95 ? 10.225 17.430 5.510 1.00 77.88 95 SER A N 1
ATOM 769 C CA . SER A 1 95 ? 11.142 18.571 5.380 1.00 77.88 95 SER A CA 1
ATOM 770 C C . SER A 1 95 ? 11.167 19.202 3.991 1.00 77.88 95 SER A C 1
ATOM 772 O O . SER A 1 95 ? 11.635 20.329 3.850 1.00 77.88 95 SER A O 1
ATOM 774 N N . SER A 1 96 ? 10.704 18.501 2.955 1.00 69.00 96 SER A N 1
ATOM 775 C CA . SER A 1 96 ? 10.767 18.991 1.577 1.00 69.00 96 SER A CA 1
ATOM 776 C C . SER A 1 96 ? 9.388 19.398 1.058 1.00 69.00 96 SER A C 1
ATOM 778 O O . SER A 1 96 ? 8.366 18.847 1.457 1.00 69.00 96 SER A O 1
ATOM 780 N N . LYS A 1 97 ? 9.355 20.328 0.097 1.00 68.12 97 LYS A N 1
ATOM 781 C CA . LYS A 1 97 ? 8.125 20.653 -0.647 1.00 68.12 97 LYS A CA 1
ATOM 782 C C . LYS A 1 97 ? 7.712 19.548 -1.631 1.00 68.12 97 LYS A C 1
ATOM 784 O O . LYS A 1 97 ? 6.607 19.599 -2.162 1.00 68.12 97 LYS A O 1
ATOM 789 N N . GLN A 1 98 ? 8.592 18.586 -1.921 1.00 76.50 98 GLN A N 1
ATOM 790 C CA . GLN A 1 98 ? 8.385 17.578 -2.959 1.00 76.50 98 GLN A CA 1
ATOM 791 C C . GLN A 1 98 ? 8.503 16.171 -2.384 1.00 76.50 98 GLN A C 1
ATOM 793 O O . GLN A 1 98 ? 9.587 15.616 -2.231 1.00 76.50 98 GLN A O 1
ATOM 798 N N . PHE A 1 99 ? 7.354 15.562 -2.115 1.00 84.25 99 PHE A N 1
ATOM 799 C CA . PHE A 1 99 ? 7.308 14.177 -1.677 1.00 84.25 99 PHE A CA 1
ATOM 800 C C . PHE A 1 99 ? 7.806 13.224 -2.778 1.00 84.25 99 PHE A C 1
ATOM 802 O O . PHE A 1 99 ? 7.279 13.217 -3.897 1.00 84.25 99 PHE A O 1
ATOM 809 N N . LEU A 1 100 ? 8.792 12.384 -2.439 1.00 88.19 100 LEU A N 1
ATOM 810 C CA . LEU A 1 100 ? 9.443 11.415 -3.330 1.00 88.19 100 LEU A CA 1
ATOM 811 C C . LEU A 1 100 ? 8.567 10.180 -3.628 1.00 88.19 100 LEU A C 1
ATOM 813 O O . LEU A 1 100 ? 8.980 9.033 -3.448 1.00 88.19 100 LEU A O 1
ATOM 817 N N . ARG A 1 101 ? 7.349 10.409 -4.134 1.00 91.12 101 ARG A N 1
ATOM 818 C CA . ARG A 1 101 ? 6.345 9.368 -4.432 1.00 91.12 101 ARG A CA 1
ATOM 819 C C . ARG A 1 101 ? 6.860 8.285 -5.382 1.00 91.12 101 ARG A C 1
ATOM 821 O O . ARG A 1 101 ? 6.547 7.112 -5.206 1.00 91.12 101 ARG A O 1
ATOM 828 N N . SER A 1 102 ? 7.634 8.668 -6.398 1.00 91.06 102 SER A N 1
ATOM 829 C CA . SER A 1 102 ? 8.171 7.727 -7.393 1.00 91.06 102 SER A CA 1
ATOM 830 C C . SER A 1 102 ? 9.198 6.769 -6.785 1.00 91.06 102 SER A C 1
ATOM 832 O O . SER A 1 102 ? 9.185 5.575 -7.091 1.00 91.06 102 SER A O 1
ATOM 834 N N . ASN A 1 103 ? 10.038 7.271 -5.876 1.00 92.31 103 ASN A N 1
ATOM 835 C CA . ASN A 1 103 ? 11.036 6.460 -5.181 1.00 92.31 103 ASN A CA 1
ATOM 836 C C . ASN A 1 103 ? 10.350 5.516 -4.193 1.00 92.31 103 ASN A C 1
ATOM 838 O O . ASN A 1 103 ? 10.681 4.337 -4.162 1.00 92.31 103 ASN A O 1
ATOM 842 N N . LEU A 1 104 ? 9.329 6.003 -3.477 1.00 93.88 104 LEU A N 1
ATOM 843 C CA . LEU A 1 104 ? 8.485 5.176 -2.613 1.00 93.88 104 LEU A CA 1
ATOM 844 C C . LEU A 1 104 ? 7.881 3.989 -3.366 1.00 93.88 104 LEU A C 1
ATOM 846 O O . LEU A 1 104 ? 8.037 2.848 -2.941 1.00 93.88 104 LEU A O 1
ATOM 850 N N . CYS A 1 105 ? 7.227 4.246 -4.502 1.00 94.31 105 CYS A N 1
ATOM 851 C CA . CYS A 1 105 ? 6.603 3.180 -5.286 1.00 94.31 105 CYS A CA 1
ATOM 852 C C . CYS A 1 105 ? 7.650 2.182 -5.791 1.00 94.31 105 CYS A C 1
ATOM 854 O O . CYS A 1 105 ? 7.446 0.977 -5.700 1.00 94.31 105 CYS A O 1
ATOM 856 N N . THR A 1 106 ? 8.793 2.673 -6.275 1.00 93.25 106 THR A N 1
ATOM 857 C CA . THR A 1 106 ? 9.895 1.819 -6.746 1.00 93.25 106 THR A CA 1
ATOM 858 C C . THR A 1 106 ? 10.428 0.917 -5.638 1.00 93.25 106 THR A C 1
ATOM 860 O O . THR A 1 106 ? 10.577 -0.282 -5.862 1.00 93.25 106 THR A O 1
ATOM 863 N N . LEU A 1 107 ? 10.668 1.466 -4.445 1.00 93.31 107 LEU A N 1
ATOM 864 C CA . LEU A 1 107 ? 11.153 0.717 -3.286 1.00 93.31 107 LEU A CA 1
ATOM 865 C C . LEU A 1 107 ? 10.173 -0.394 -2.886 1.00 93.31 107 LEU A C 1
ATOM 867 O O . LEU A 1 107 ? 10.578 -1.546 -2.736 1.00 93.31 107 LEU A O 1
ATOM 871 N N . ILE A 1 108 ? 8.882 -0.064 -2.775 1.00 93.12 108 ILE A N 1
ATOM 872 C CA . ILE A 1 108 ? 7.828 -1.021 -2.411 1.00 93.12 108 ILE A CA 1
ATOM 873 C C . ILE A 1 108 ? 7.748 -2.153 -3.438 1.00 93.12 108 ILE A C 1
ATOM 875 O O . ILE A 1 108 ? 7.849 -3.321 -3.075 1.00 93.12 108 ILE A O 1
ATOM 879 N N . ILE A 1 109 ? 7.615 -1.821 -4.725 1.00 91.75 109 ILE A N 1
ATOM 880 C CA . ILE A 1 109 ? 7.455 -2.821 -5.788 1.00 91.75 109 ILE A CA 1
ATOM 881 C C . ILE A 1 109 ? 8.689 -3.715 -5.908 1.00 91.75 109 ILE A C 1
ATOM 883 O O . ILE A 1 109 ? 8.550 -4.928 -6.041 1.00 91.75 109 ILE A O 1
ATOM 887 N N . LYS A 1 110 ? 9.900 -3.152 -5.830 1.00 89.50 110 LYS A N 1
ATOM 888 C CA . LYS A 1 110 ? 11.128 -3.958 -5.843 1.00 89.50 110 LYS A CA 1
ATOM 889 C C . LYS A 1 110 ? 11.166 -4.933 -4.673 1.00 89.50 110 LYS A C 1
ATOM 891 O O . LYS A 1 110 ? 11.536 -6.085 -4.867 1.00 89.50 110 LYS A O 1
ATOM 896 N N . ASN A 1 111 ? 10.767 -4.496 -3.479 1.00 88.62 111 ASN A N 1
ATOM 897 C CA . ASN A 1 111 ? 10.712 -5.369 -2.312 1.00 88.62 111 ASN A CA 1
ATOM 898 C C . ASN A 1 111 ? 9.674 -6.494 -2.470 1.00 88.62 111 ASN A C 1
ATOM 900 O O . ASN A 1 111 ? 9.976 -7.640 -2.151 1.00 88.62 111 ASN A O 1
ATOM 904 N N . GLU A 1 112 ? 8.487 -6.192 -3.007 1.00 86.56 112 GLU A N 1
ATOM 905 C CA . GLU A 1 112 ? 7.443 -7.195 -3.281 1.00 86.56 112 GLU A CA 1
ATOM 906 C C . GLU A 1 112 ? 7.899 -8.261 -4.292 1.00 86.56 112 GLU A C 1
ATOM 908 O O . GLU A 1 112 ? 7.577 -9.440 -4.137 1.00 86.56 112 GLU A O 1
ATOM 913 N N . LEU A 1 113 ? 8.679 -7.866 -5.303 1.00 84.38 113 LEU A N 1
ATOM 914 C CA . LEU A 1 113 ? 9.184 -8.773 -6.341 1.00 84.38 113 LEU A CA 1
ATOM 915 C C . LEU A 1 113 ? 10.475 -9.510 -5.945 1.00 84.38 113 LEU A C 1
ATOM 917 O O . LEU A 1 113 ? 10.768 -10.560 -6.507 1.00 84.38 113 LEU A O 1
ATOM 921 N N . LYS A 1 114 ? 11.229 -9.018 -4.953 1.00 77.75 114 LYS A N 1
ATOM 922 C CA . LYS A 1 114 ? 12.528 -9.578 -4.527 1.00 77.75 114 LYS A CA 1
ATOM 923 C C . LYS A 1 114 ? 12.470 -11.055 -4.129 1.00 77.75 114 LYS A C 1
ATOM 925 O O . LYS A 1 114 ? 13.467 -11.761 -4.241 1.00 77.75 114 LYS A O 1
ATOM 930 N N . HIS A 1 115 ? 11.332 -11.510 -3.613 1.00 58.00 115 HIS A N 1
ATOM 931 C CA . HIS A 1 115 ? 11.198 -12.857 -3.063 1.00 58.00 115 HIS A CA 1
ATOM 932 C C . HIS A 1 115 ? 10.719 -13.903 -4.080 1.00 58.00 115 HIS A C 1
ATOM 934 O O . HIS A 1 115 ? 10.638 -15.075 -3.715 1.00 58.00 115 HIS A O 1
ATOM 940 N N . SER A 1 116 ? 10.400 -13.524 -5.326 1.00 58.16 116 SER A N 1
ATOM 941 C CA . SER A 1 116 ? 10.025 -14.449 -6.409 1.00 58.16 116 SER A CA 1
ATOM 942 C C . SER A 1 116 ? 9.911 -13.713 -7.750 1.00 58.16 116 SER A C 1
ATOM 944 O O . SER A 1 116 ? 9.005 -12.898 -7.923 1.00 58.16 116 SER A O 1
ATOM 946 N N . ASP A 1 117 ? 10.754 -14.067 -8.720 1.00 56.44 117 ASP A N 1
ATOM 947 C CA . ASP A 1 117 ? 10.802 -13.403 -10.034 1.00 56.44 117 ASP A CA 1
ATOM 948 C C . ASP A 1 117 ? 9.497 -13.567 -10.841 1.00 56.44 117 ASP A C 1
ATOM 950 O O . ASP A 1 117 ? 9.074 -12.654 -11.553 1.00 56.44 117 ASP A O 1
ATOM 954 N N . ASP A 1 118 ? 8.792 -14.689 -10.658 1.00 61.47 118 ASP A N 1
ATOM 955 C CA . ASP A 1 118 ? 7.516 -14.984 -11.325 1.00 61.47 118 ASP A CA 1
ATOM 956 C C . ASP A 1 118 ? 6.272 -14.591 -10.503 1.00 61.47 118 ASP A C 1
ATOM 958 O O . ASP A 1 118 ? 5.135 -14.784 -10.949 1.00 61.47 118 ASP A O 1
ATOM 962 N N . LYS A 1 119 ? 6.441 -14.012 -9.305 1.00 67.62 119 LYS A N 1
ATOM 963 C CA . LYS A 1 119 ? 5.299 -13.657 -8.455 1.00 67.62 119 LYS A CA 1
ATOM 964 C C . LYS A 1 119 ? 4.582 -12.430 -9.009 1.00 67.62 119 LYS A C 1
ATOM 966 O O . LYS A 1 119 ? 5.120 -11.327 -9.085 1.00 67.62 119 LYS A O 1
ATOM 971 N N . ARG A 1 120 ? 3.319 -12.629 -9.384 1.00 81.56 120 ARG A N 1
ATOM 972 C CA . ARG A 1 120 ? 2.389 -11.544 -9.712 1.00 81.56 120 ARG A CA 1
ATOM 973 C C . ARG A 1 120 ? 1.888 -10.931 -8.402 1.00 81.56 120 ARG A C 1
ATOM 975 O O . ARG A 1 120 ? 1.548 -11.655 -7.470 1.00 81.56 120 ARG A O 1
ATOM 982 N N . ILE A 1 121 ? 1.837 -9.604 -8.342 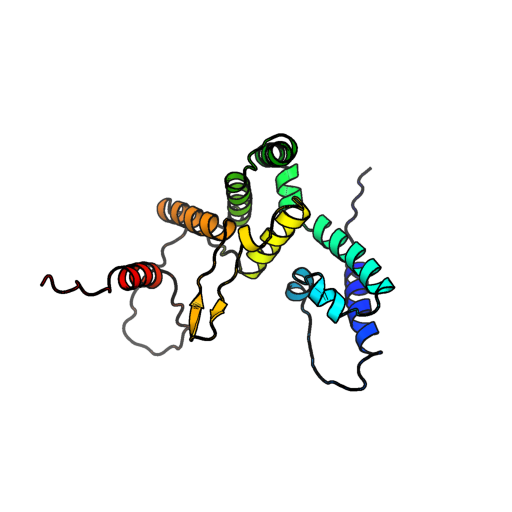1.00 84.25 121 ILE A N 1
ATOM 983 C CA . ILE A 1 121 ? 1.194 -8.885 -7.236 1.00 84.25 121 ILE A CA 1
ATOM 984 C C . ILE A 1 121 ? -0.313 -8.874 -7.517 1.00 84.25 121 ILE A C 1
ATOM 986 O O . ILE A 1 121 ? -0.723 -8.471 -8.609 1.00 84.25 121 ILE A O 1
ATOM 990 N N . SER A 1 122 ? -1.121 -9.358 -6.569 1.00 83.50 122 SER A N 1
ATOM 991 C CA . SER A 1 122 ? -2.582 -9.373 -6.695 1.00 83.50 122 SER A CA 1
ATOM 992 C C . SER A 1 122 ? -3.176 -7.966 -6.582 1.00 83.50 122 SER A C 1
ATOM 994 O O . SER A 1 122 ? -2.571 -7.053 -6.014 1.00 83.50 122 SER A O 1
ATOM 996 N N . THR A 1 123 ? -4.384 -7.789 -7.118 1.00 83.75 123 THR A N 1
ATOM 997 C CA . THR A 1 123 ? -5.164 -6.543 -7.026 1.00 83.75 123 THR A CA 1
ATOM 998 C C . THR A 1 123 ? -5.371 -6.120 -5.572 1.00 83.75 123 THR A C 1
ATOM 1000 O O . THR A 1 123 ? -5.222 -4.952 -5.216 1.00 83.75 123 THR A O 1
ATOM 1003 N N . GLU A 1 124 ? -5.663 -7.091 -4.717 1.00 79.12 124 GLU A N 1
ATOM 1004 C CA . GLU A 1 124 ? -5.902 -6.953 -3.284 1.00 79.12 124 GLU A CA 1
ATOM 1005 C C . GLU A 1 124 ? -4.639 -6.447 -2.596 1.00 79.12 124 GLU A C 1
ATOM 1007 O O . GLU A 1 124 ? -4.685 -5.491 -1.820 1.00 79.12 124 GLU A O 1
ATOM 1012 N N . ARG A 1 125 ? -3.478 -7.002 -2.967 1.00 83.44 125 ARG A N 1
ATOM 1013 C CA . ARG A 1 125 ? -2.196 -6.558 -2.430 1.00 83.44 125 ARG A CA 1
ATOM 1014 C C . ARG A 1 125 ? -1.888 -5.115 -2.816 1.00 83.44 125 ARG A C 1
ATOM 1016 O O . ARG A 1 125 ? -1.405 -4.357 -1.980 1.00 83.44 125 ARG A O 1
ATOM 1023 N N . PHE A 1 126 ? -2.212 -4.691 -4.037 1.00 88.56 126 PHE A N 1
ATOM 1024 C CA . PHE A 1 126 ? -2.062 -3.285 -4.420 1.00 88.56 126 PHE A CA 1
ATOM 1025 C C . PHE A 1 126 ? -2.966 -2.345 -3.613 1.00 88.56 126 PHE A C 1
ATOM 1027 O O . PHE A 1 126 ? -2.507 -1.269 -3.223 1.00 88.56 126 PHE A O 1
ATOM 1034 N N . LYS A 1 127 ? -4.215 -2.742 -3.328 1.00 87.81 127 LYS A N 1
ATOM 1035 C CA . LYS A 1 127 ? -5.115 -1.970 -2.452 1.00 87.81 127 LYS A CA 1
ATOM 1036 C C . LYS A 1 127 ? -4.538 -1.846 -1.042 1.00 87.81 127 LYS A C 1
ATOM 1038 O O . LYS A 1 127 ? -4.469 -0.740 -0.514 1.00 87.81 127 LYS A O 1
ATOM 1043 N N . GLN A 1 128 ? -4.059 -2.955 -0.474 1.00 84.31 128 GLN A N 1
ATOM 1044 C CA . GLN A 1 128 ? -3.408 -2.965 0.838 1.00 84.31 128 GLN A CA 1
ATOM 1045 C C . GLN A 1 128 ? -2.204 -2.020 0.870 1.00 84.31 128 GLN A C 1
ATOM 1047 O O . GLN A 1 128 ? -2.120 -1.168 1.747 1.00 84.31 128 GLN A O 1
ATOM 1052 N N . LEU A 1 129 ? -1.307 -2.100 -0.119 1.00 89.88 129 LEU A N 1
ATOM 1053 C CA . LEU A 1 129 ? -0.135 -1.223 -0.203 1.00 89.88 129 LEU A CA 1
ATOM 1054 C C . LEU A 1 129 ? -0.525 0.259 -0.300 1.00 89.88 129 LEU A C 1
ATOM 1056 O O . LEU A 1 129 ? 0.091 1.095 0.356 1.00 89.88 129 LEU A O 1
ATOM 1060 N N . ALA A 1 130 ? -1.550 0.596 -1.087 1.00 91.25 130 ALA A N 1
ATOM 1061 C CA . ALA A 1 130 ? -2.056 1.963 -1.182 1.00 91.25 130 ALA A CA 1
ATOM 1062 C C . ALA A 1 130 ? -2.600 2.473 0.164 1.00 91.25 130 ALA A C 1
ATOM 1064 O O . ALA A 1 130 ? -2.317 3.610 0.552 1.00 91.25 130 ALA A O 1
ATOM 1065 N N . GLN A 1 131 ? -3.315 1.621 0.904 1.00 86.88 131 GLN A N 1
ATOM 1066 C CA . GLN A 1 131 ? -3.827 1.959 2.229 1.00 86.88 131 GLN A CA 1
ATOM 1067 C C . GLN A 1 131 ? -2.705 2.082 3.268 1.00 86.88 131 GLN A C 1
ATOM 1069 O O . GLN A 1 131 ? -2.687 3.030 4.050 1.00 86.88 131 GLN A O 1
ATOM 1074 N N . GLU A 1 132 ? -1.719 1.181 3.250 1.00 88.62 132 GLU A N 1
ATOM 1075 C CA . GLU A 1 132 ? -0.538 1.263 4.116 1.00 88.62 132 GLU A CA 1
ATOM 1076 C C . GLU A 1 132 ? 0.226 2.580 3.898 1.00 88.62 132 GLU A C 1
ATOM 1078 O O . GLU A 1 132 ? 0.670 3.207 4.861 1.00 88.62 132 GLU A O 1
ATOM 1083 N N . ILE A 1 133 ? 0.346 3.038 2.646 1.00 90.94 133 ILE A N 1
ATOM 1084 C CA . ILE A 1 133 ? 0.956 4.332 2.317 1.00 90.94 133 ILE A CA 1
ATOM 1085 C C . ILE A 1 133 ? 0.151 5.483 2.932 1.00 90.94 133 ILE A C 1
ATOM 1087 O O . ILE A 1 133 ? 0.744 6.327 3.602 1.00 90.94 133 ILE A O 1
ATOM 1091 N N . ASN A 1 134 ? -1.173 5.515 2.758 1.00 90.44 134 ASN A N 1
ATOM 1092 C CA .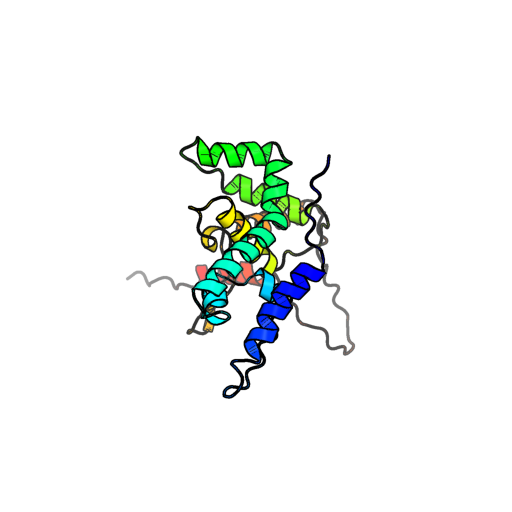 ASN A 1 134 ? -2.031 6.554 3.342 1.00 90.44 134 ASN A CA 1
ATOM 1093 C C . ASN A 1 134 ? -1.946 6.581 4.880 1.00 90.44 134 ASN A C 1
ATOM 1095 O O . ASN A 1 134 ? -1.816 7.651 5.471 1.00 90.44 134 ASN A O 1
ATOM 1099 N N . ASN A 1 135 ? -1.902 5.415 5.526 1.00 83.81 135 ASN A N 1
ATOM 1100 C CA . ASN A 1 135 ? -1.767 5.317 6.982 1.00 83.81 135 ASN A CA 1
ATOM 1101 C C . ASN A 1 135 ? -0.451 5.936 7.496 1.00 83.81 135 ASN A C 1
ATOM 1103 O O . ASN A 1 135 ? -0.396 6.456 8.610 1.00 83.81 135 ASN A O 1
ATOM 1107 N N . ILE A 1 136 ? 0.621 5.890 6.698 1.00 86.38 136 ILE A N 1
ATOM 1108 C CA . ILE A 1 136 ? 1.923 6.491 7.034 1.00 86.38 136 ILE A CA 1
ATOM 1109 C C . ILE A 1 136 ? 1.958 7.978 6.653 1.00 86.38 136 ILE A C 1
ATOM 1111 O O . ILE A 1 136 ? 2.557 8.793 7.360 1.00 86.38 136 ILE A O 1
ATOM 1115 N N . PHE A 1 137 ? 1.321 8.331 5.539 1.00 89.44 137 PHE A N 1
ATOM 1116 C CA . PHE A 1 137 ? 1.317 9.659 4.940 1.00 89.44 137 PHE A CA 1
ATOM 1117 C C . PHE A 1 137 ? -0.122 10.170 4.834 1.00 89.44 137 PHE A C 1
ATOM 1119 O O . PHE A 1 137 ? -0.738 10.125 3.776 1.00 89.44 137 PHE A O 1
ATOM 1126 N N . ILE A 1 138 ? -0.648 10.688 5.945 1.00 83.62 138 ILE A N 1
ATOM 1127 C CA . ILE A 1 138 ? -2.076 11.013 6.122 1.00 83.62 138 ILE A CA 1
ATOM 1128 C C . ILE A 1 138 ? -2.691 11.964 5.076 1.00 83.62 138 ILE A C 1
ATOM 1130 O O . ILE A 1 138 ? -3.910 12.028 4.960 1.00 83.62 138 ILE A O 1
ATOM 1134 N N . HIS A 1 139 ? -1.879 12.732 4.341 1.00 87.06 139 HIS A N 1
ATOM 1135 C CA . HIS A 1 139 ? -2.348 13.671 3.311 1.00 87.06 139 HIS A CA 1
ATOM 1136 C C . HIS A 1 139 ? -2.349 13.073 1.900 1.00 87.06 139 HIS A C 1
ATOM 1138 O O . HIS A 1 139 ? -2.689 13.752 0.934 1.00 87.06 139 HIS A O 1
ATOM 1144 N N . GLU A 1 140 ? -1.936 11.819 1.769 1.00 89.31 140 GLU A N 1
ATOM 1145 C CA . GLU A 1 140 ? -1.924 11.096 0.510 1.00 89.31 140 GLU A CA 1
ATOM 1146 C C . GLU A 1 140 ? -3.237 10.356 0.307 1.00 89.31 140 GLU A C 1
ATOM 1148 O O . GLU A 1 140 ? -3.696 9.672 1.209 1.00 89.31 140 GLU A O 1
ATOM 1153 N N . ASP A 1 141 ? -3.821 10.424 -0.884 1.00 87.00 141 ASP A N 1
ATOM 1154 C CA . ASP A 1 141 ? -5.015 9.641 -1.201 1.00 87.00 141 ASP A CA 1
ATOM 1155 C C . ASP A 1 141 ? -4.624 8.247 -1.740 1.00 87.00 141 ASP A C 1
ATOM 1157 O O . ASP A 1 141 ? -3.792 8.173 -2.657 1.00 87.00 141 ASP A O 1
ATOM 1161 N N . PRO A 1 142 ? -5.205 7.137 -1.233 1.00 88.44 142 PRO A N 1
ATOM 1162 C CA . PRO A 1 142 ? -4.925 5.787 -1.733 1.00 88.44 142 PRO A CA 1
ATOM 1163 C C . PRO A 1 142 ? -5.113 5.635 -3.254 1.00 88.44 142 PRO A C 1
ATOM 1165 O O . PRO A 1 142 ? -4.335 4.935 -3.909 1.00 88.44 142 PRO A O 1
ATOM 1168 N N . SER A 1 143 ? -6.074 6.351 -3.848 1.00 87.56 143 SER A N 1
ATOM 1169 C CA . SER A 1 143 ? -6.402 6.295 -5.282 1.00 87.56 143 SER A CA 1
ATOM 1170 C C . SER A 1 143 ? -5.269 6.808 -6.176 1.00 87.56 143 SER A C 1
ATOM 1172 O O . SER A 1 143 ? -5.189 6.449 -7.352 1.00 87.56 143 SER A O 1
ATOM 1174 N N . ILE A 1 144 ? -4.356 7.629 -5.637 1.00 90.81 144 ILE A N 1
ATOM 1175 C CA . ILE A 1 144 ? -3.141 8.075 -6.344 1.00 90.81 144 ILE A CA 1
ATOM 1176 C C . ILE A 1 144 ? -2.203 6.885 -6.598 1.00 90.81 144 ILE A C 1
ATOM 1178 O O . ILE A 1 144 ? -1.484 6.834 -7.605 1.00 90.81 144 ILE A O 1
ATOM 1182 N N . TYR A 1 145 ? -2.187 5.926 -5.675 1.00 92.44 145 TYR A N 1
ATOM 1183 C CA . TYR A 1 145 ? -1.267 4.796 -5.682 1.00 92.44 145 TYR A CA 1
ATOM 1184 C C . TYR A 1 145 ? -1.846 3.609 -6.425 1.00 92.44 145 TYR A C 1
ATOM 1186 O O . TYR A 1 145 ? -1.123 3.001 -7.219 1.00 92.44 145 TYR A O 1
ATOM 1194 N N . TYR A 1 146 ? -3.131 3.323 -6.229 1.00 91.94 146 TYR A N 1
ATOM 1195 C CA . TYR A 1 146 ? -3.798 2.250 -6.939 1.00 91.94 146 TYR A CA 1
ATOM 1196 C C . TYR A 1 146 ? -5.301 2.480 -7.081 1.00 91.94 146 TYR A C 1
ATOM 1198 O O . TYR A 1 146 ? -6.002 2.739 -6.108 1.00 91.94 146 TYR A O 1
ATOM 1206 N N . LEU A 1 147 ? -5.790 2.308 -8.305 1.00 86.94 147 LEU A N 1
ATOM 1207 C CA . LEU A 1 147 ? -7.198 2.249 -8.649 1.00 86.94 147 LEU A CA 1
ATOM 1208 C C . LEU A 1 147 ? -7.429 0.945 -9.429 1.00 86.94 147 LEU A C 1
ATOM 1210 O O . LEU A 1 147 ? -6.818 0.770 -10.491 1.00 86.94 147 LEU A O 1
ATOM 1214 N N . PRO A 1 148 ? -8.257 0.016 -8.920 1.00 85.31 148 PRO A N 1
ATOM 1215 C CA . PRO A 1 148 ? -8.498 -1.263 -9.580 1.00 85.31 148 PRO A CA 1
ATOM 1216 C C . PRO A 1 148 ? -9.231 -1.076 -10.914 1.00 85.31 148 PRO A C 1
ATOM 1218 O O . PRO A 1 148 ? -9.888 -0.057 -11.141 1.00 85.31 148 PRO A O 1
ATOM 1221 N N . CYS A 1 149 ? -9.157 -2.085 -11.787 1.00 78.81 149 CYS A N 1
ATOM 1222 C CA . CYS A 1 149 ? -9.965 -2.106 -13.004 1.00 78.81 149 CYS A CA 1
ATOM 1223 C C . CYS A 1 149 ? -11.456 -2.090 -12.644 1.00 78.81 149 CYS A C 1
ATOM 1225 O O . CYS A 1 149 ? -11.914 -2.937 -11.877 1.00 78.81 149 CYS A O 1
ATOM 1227 N N . THR A 1 150 ? -12.230 -1.184 -13.235 1.00 75.62 150 THR A N 1
ATOM 1228 C CA . THR A 1 150 ? -13.686 -1.140 -13.053 1.00 75.62 150 THR A CA 1
ATOM 1229 C C . THR A 1 150 ? -14.390 -1.329 -14.386 1.00 75.62 150 THR A C 1
ATOM 1231 O O . THR A 1 150 ? -13.944 -0.849 -15.428 1.00 75.62 150 THR A O 1
ATOM 1234 N N . ARG A 1 151 ? -15.507 -2.058 -14.383 1.00 73.00 151 ARG A N 1
ATOM 1235 C CA . ARG A 1 151 ? -16.398 -2.112 -15.544 1.00 73.00 151 ARG A CA 1
ATOM 1236 C C . ARG A 1 151 ? -17.372 -0.950 -15.422 1.00 73.00 151 ARG A C 1
ATOM 1238 O O . ARG A 1 151 ? -18.145 -0.896 -14.470 1.00 73.00 151 ARG A O 1
ATOM 1245 N N . GLY A 1 152 ? -17.294 0.001 -16.349 1.00 68.31 152 GLY A N 1
ATOM 1246 C CA . GLY A 1 152 ? -18.225 1.122 -16.377 1.00 68.31 152 GLY A CA 1
ATOM 1247 C C . GLY A 1 152 ? -19.640 0.675 -16.746 1.00 68.31 152 GLY A C 1
ATOM 1248 O O . GLY A 1 152 ? -19.829 -0.350 -17.400 1.00 68.31 152 GLY A O 1
ATOM 1249 N N . VAL A 1 153 ? -20.630 1.503 -16.403 1.00 63.31 153 VAL A N 1
ATOM 1250 C CA . VAL A 1 153 ? -22.057 1.320 -16.753 1.00 63.31 153 VAL A CA 1
ATOM 1251 C C . VAL A 1 153 ? -22.267 1.171 -18.271 1.00 63.31 153 VAL A C 1
ATOM 1253 O O . VAL A 1 153 ? -23.206 0.534 -18.726 1.00 63.31 153 VAL A O 1
ATOM 1256 N N . THR A 1 154 ? -21.344 1.707 -19.071 1.00 67.25 154 THR A N 1
ATOM 1257 C CA . THR A 1 154 ? -21.331 1.642 -20.540 1.00 67.25 154 THR A CA 1
ATOM 1258 C C . THR A 1 154 ? -20.665 0.379 -21.105 1.00 67.25 154 THR A C 1
ATOM 1260 O O . THR A 1 154 ? -20.395 0.314 -22.303 1.00 67.25 154 THR A O 1
ATOM 1263 N N . GLY A 1 155 ? -20.332 -0.607 -20.264 1.00 67.69 155 GLY A N 1
ATOM 1264 C CA . GLY A 1 155 ? -19.692 -1.866 -20.666 1.00 67.69 155 GLY A CA 1
ATOM 1265 C C . GLY A 1 155 ? -18.201 -1.754 -21.009 1.00 67.69 155 GLY A C 1
ATOM 1266 O O . GLY A 1 155 ? -17.548 -2.765 -21.255 1.00 67.69 155 GLY A O 1
ATOM 1267 N N . LYS A 1 156 ? -17.623 -0.544 -20.995 1.00 70.50 156 LYS A N 1
ATOM 1268 C CA . LYS A 1 156 ? -16.187 -0.336 -21.221 1.00 70.50 156 LYS A CA 1
ATOM 1269 C C . LYS A 1 156 ? -15.409 -0.619 -19.934 1.00 70.50 156 LYS A C 1
ATOM 1271 O O . LYS A 1 156 ? -15.656 0.010 -18.904 1.00 70.50 156 LYS A O 1
ATOM 1276 N N . ALA A 1 157 ? -14.459 -1.551 -20.003 1.00 70.69 157 ALA A N 1
ATOM 1277 C CA . ALA A 1 157 ? -13.515 -1.799 -18.921 1.00 70.69 157 ALA A CA 1
ATOM 1278 C C . ALA A 1 157 ? -12.519 -0.633 -18.816 1.00 70.69 157 ALA A C 1
ATOM 1280 O O . ALA A 1 157 ? -11.876 -0.251 -19.797 1.00 70.69 157 ALA A O 1
ATOM 1281 N N . VAL A 1 158 ? -12.414 -0.054 -17.625 1.00 75.38 158 VAL A N 1
ATOM 1282 C CA . VAL A 1 158 ? -11.367 0.894 -17.255 1.00 75.38 158 VAL A CA 1
ATOM 1283 C C . VAL A 1 158 ? -10.210 0.080 -16.695 1.00 75.38 158 VAL A C 1
ATOM 1285 O O . VAL A 1 158 ? -10.396 -0.695 -15.761 1.00 75.38 158 VAL A O 1
ATOM 1288 N N . VAL A 1 159 ? -9.030 0.240 -17.291 1.00 77.62 159 VAL A N 1
ATOM 1289 C CA . VAL A 1 159 ? -7.795 -0.420 -16.845 1.00 77.62 159 VAL A CA 1
ATOM 1290 C C . VAL A 1 159 ? -7.359 0.083 -15.470 1.00 77.62 159 VAL A C 1
ATOM 1292 O O . VAL A 1 159 ? -7.662 1.220 -15.095 1.00 77.62 159 VAL A O 1
ATOM 1295 N N . ALA A 1 160 ? -6.606 -0.742 -14.744 1.00 82.19 160 ALA A N 1
ATOM 1296 C CA . ALA A 1 160 ? -6.021 -0.363 -13.468 1.00 82.19 160 ALA A CA 1
ATOM 1297 C C . ALA A 1 160 ? -5.085 0.836 -13.650 1.00 82.19 160 ALA A C 1
ATOM 1299 O O . ALA A 1 160 ? -4.385 0.969 -14.661 1.00 82.19 160 ALA A O 1
ATOM 1300 N N . ARG A 1 161 ? -5.088 1.737 -12.669 1.00 85.69 161 ARG A N 1
ATOM 1301 C CA . ARG A 1 161 ? -4.298 2.973 -12.687 1.00 85.69 161 ARG A CA 1
ATOM 1302 C C . ARG A 1 161 ? -3.634 3.216 -11.340 1.00 85.69 161 ARG A C 1
ATOM 1304 O O . ARG A 1 161 ? -3.938 2.556 -10.356 1.00 85.69 161 ARG A O 1
ATOM 1311 N N . GLY A 1 162 ? -2.710 4.168 -11.312 1.00 91.38 162 GLY A N 1
ATOM 1312 C CA . GLY A 1 162 ? -2.011 4.587 -10.099 1.00 91.38 162 GLY A CA 1
ATOM 1313 C C . GLY A 1 162 ? -0.508 4.335 -10.161 1.00 91.38 162 GLY A C 1
ATOM 1314 O O . GLY A 1 162 ? -0.005 3.596 -11.010 1.00 91.38 162 GLY A O 1
ATOM 1315 N N . LYS A 1 163 ? 0.228 4.997 -9.266 1.00 93.50 163 LYS A N 1
ATOM 1316 C CA . LYS A 1 163 ? 1.697 4.975 -9.272 1.00 93.50 163 LYS A CA 1
ATOM 1317 C C . LYS A 1 163 ? 2.277 3.585 -9.004 1.00 93.50 163 LYS A C 1
ATOM 1319 O O . LYS A 1 163 ? 3.243 3.219 -9.667 1.00 93.50 163 LYS A O 1
ATOM 1324 N N . LEU A 1 164 ? 1.681 2.800 -8.100 1.00 93.56 164 LEU A N 1
ATOM 1325 C CA . LEU A 1 164 ? 2.154 1.441 -7.807 1.00 93.56 164 LEU A CA 1
ATOM 1326 C C . LEU A 1 164 ? 2.017 0.534 -9.032 1.00 93.56 164 LEU A C 1
ATOM 1328 O O . LEU A 1 164 ? 2.952 -0.194 -9.361 1.00 93.56 164 LEU A O 1
ATOM 1332 N N . TRP A 1 165 ? 0.887 0.625 -9.741 1.00 92.50 165 TRP A N 1
ATOM 1333 C CA . TRP A 1 165 ? 0.646 -0.154 -10.955 1.00 92.50 165 TRP A CA 1
ATOM 1334 C C . TRP A 1 165 ? 1.626 0.211 -12.074 1.00 92.50 165 TRP A C 1
ATOM 1336 O O . TRP A 1 165 ? 2.281 -0.670 -12.630 1.00 92.50 165 TRP A O 1
ATOM 1346 N N . SER A 1 166 ? 1.799 1.506 -12.362 1.00 92.56 166 SER A N 1
ATOM 1347 C CA . SER A 1 166 ? 2.740 1.965 -13.393 1.00 92.56 166 SER A CA 1
ATOM 1348 C C . SER A 1 166 ? 4.176 1.524 -13.102 1.00 92.56 166 SER A C 1
ATOM 1350 O O . SER A 1 166 ? 4.876 1.043 -13.995 1.00 92.56 166 SER A O 1
ATOM 1352 N N . THR A 1 167 ? 4.614 1.638 -11.844 1.00 93.06 167 THR A N 1
ATOM 1353 C CA . THR A 1 167 ? 5.936 1.172 -11.417 1.00 93.06 167 THR A CA 1
ATOM 1354 C C . THR A 1 167 ? 6.073 -0.344 -11.556 1.00 93.06 167 THR A C 1
ATOM 1356 O O . THR A 1 167 ? 7.101 -0.812 -12.037 1.00 93.06 167 THR A O 1
ATOM 1359 N N . TYR A 1 168 ? 5.048 -1.119 -11.195 1.00 93.00 168 TYR A N 1
ATOM 1360 C CA . TYR A 1 168 ? 5.038 -2.574 -11.355 1.00 93.00 168 TYR A CA 1
ATOM 1361 C C . TYR A 1 168 ? 5.168 -3.014 -12.814 1.00 93.00 168 TYR A C 1
ATOM 1363 O O . TYR A 1 168 ? 6.019 -3.850 -13.125 1.00 93.00 168 TYR A O 1
ATOM 1371 N N . VAL A 1 169 ? 4.380 -2.426 -13.719 1.00 90.25 169 VAL A N 1
ATOM 1372 C CA . VAL A 1 169 ? 4.445 -2.738 -15.155 1.00 90.25 169 VAL A CA 1
ATOM 1373 C C . VAL A 1 169 ? 5.845 -2.455 -15.701 1.00 90.25 169 VAL A C 1
ATOM 1375 O O . VAL A 1 169 ? 6.431 -3.304 -16.377 1.00 90.25 169 VAL A O 1
ATOM 1378 N N . HIS A 1 170 ? 6.412 -1.299 -15.349 1.00 91.00 170 HIS A N 1
ATOM 1379 C CA . HIS A 1 170 ? 7.767 -0.931 -15.749 1.00 91.00 170 HIS A CA 1
ATOM 1380 C C . HIS A 1 170 ? 8.824 -1.890 -15.180 1.00 91.00 170 HIS A C 1
ATOM 1382 O O . HIS A 1 170 ? 9.678 -2.379 -15.918 1.00 91.00 170 HIS A O 1
ATOM 1388 N N . GLN A 1 171 ? 8.740 -2.226 -13.891 1.00 89.25 171 GLN A N 1
ATOM 1389 C CA . GLN A 1 171 ? 9.698 -3.115 -13.236 1.00 89.25 171 GLN A CA 1
ATOM 1390 C C . GLN A 1 171 ? 9.648 -4.538 -13.809 1.00 89.25 171 GLN A C 1
ATOM 1392 O O . GLN A 1 171 ? 10.696 -5.145 -14.028 1.00 89.25 171 GLN A O 1
ATOM 1397 N N . ARG A 1 172 ? 8.452 -5.054 -14.131 1.00 88.44 172 ARG A N 1
ATOM 1398 C CA . ARG A 1 172 ? 8.316 -6.345 -14.820 1.00 88.44 172 ARG A CA 1
ATOM 1399 C C . ARG A 1 172 ? 8.864 -6.307 -16.236 1.00 88.44 172 ARG A C 1
ATOM 1401 O O . ARG A 1 172 ? 9.468 -7.288 -16.651 1.00 88.44 172 ARG A O 1
ATOM 1408 N N . LYS A 1 173 ? 8.681 -5.207 -16.973 1.00 88.19 173 LYS A N 1
ATOM 1409 C CA . LYS A 1 173 ? 9.303 -5.041 -18.295 1.00 88.19 173 LYS A CA 1
ATOM 1410 C C . LYS A 1 173 ? 10.826 -5.171 -18.193 1.00 88.19 173 LYS A C 1
ATOM 1412 O O . LYS A 1 173 ? 11.387 -5.999 -18.901 1.00 88.19 173 LYS A O 1
ATOM 1417 N N . ILE A 1 174 ? 11.451 -4.472 -17.243 1.00 88.25 174 ILE A N 1
ATOM 1418 C CA . ILE A 1 174 ? 12.898 -4.575 -16.987 1.00 88.25 174 ILE A CA 1
ATOM 1419 C C . ILE A 1 174 ? 13.303 -6.020 -16.663 1.00 88.25 174 ILE A C 1
ATOM 1421 O O . ILE A 1 174 ? 14.276 -6.524 -17.211 1.00 88.25 174 ILE A O 1
ATOM 1425 N N . TYR A 1 175 ? 12.562 -6.716 -15.797 1.00 86.12 175 TYR A N 1
ATOM 1426 C CA . TYR A 1 175 ? 12.887 -8.102 -15.430 1.00 86.12 175 TYR A CA 1
ATOM 1427 C C . TYR A 1 175 ? 12.705 -9.092 -16.588 1.00 86.12 175 TYR A C 1
ATOM 1429 O O . TYR A 1 175 ? 13.473 -10.045 -16.693 1.00 86.12 175 TYR A O 1
ATOM 1437 N N . ARG A 1 176 ? 11.737 -8.862 -17.484 1.00 84.75 176 ARG A N 1
ATOM 1438 C CA . ARG A 1 176 ? 11.590 -9.644 -18.723 1.00 84.75 176 ARG A CA 1
ATOM 1439 C C . ARG A 1 176 ? 12.754 -9.401 -19.677 1.00 84.75 176 ARG A C 1
ATOM 1441 O O . ARG A 1 176 ? 13.307 -10.359 -20.199 1.00 84.75 176 ARG A O 1
ATOM 1448 N N . GLU A 1 177 ? 13.135 -8.141 -19.884 1.00 86.25 177 GLU A N 1
ATOM 1449 C CA . GLU A 1 177 ? 14.275 -7.766 -20.734 1.00 86.25 177 GLU A CA 1
ATOM 1450 C C . GLU A 1 177 ? 15.598 -8.319 -20.184 1.00 86.25 177 GLU A C 1
ATOM 1452 O O . GLU A 1 177 ? 16.449 -8.759 -20.950 1.00 86.25 177 GLU A O 1
ATOM 1457 N N . ALA A 1 178 ? 15.737 -8.377 -18.858 1.00 84.94 178 ALA A N 1
ATOM 1458 C CA . ALA A 1 178 ? 16.874 -8.988 -18.173 1.00 84.94 178 ALA A CA 1
ATOM 1459 C C . ALA A 1 178 ? 16.826 -10.531 -18.123 1.00 84.94 178 ALA A C 1
ATOM 1461 O O . ALA A 1 178 ? 17.744 -11.145 -17.585 1.00 84.94 178 ALA A O 1
ATOM 1462 N N . GLY A 1 179 ? 15.768 -11.169 -18.640 1.00 80.50 179 GLY A N 1
ATOM 1463 C CA . GLY A 1 179 ? 15.612 -12.628 -18.642 1.00 80.50 179 GLY A CA 1
ATOM 1464 C C . GLY A 1 179 ? 15.308 -13.261 -17.277 1.00 80.50 179 GLY A C 1
ATOM 1465 O O . GLY A 1 179 ? 15.364 -14.482 -17.157 1.00 80.50 179 GLY A O 1
ATOM 1466 N N . LEU A 1 180 ? 14.973 -12.459 -16.259 1.00 79.12 180 LEU A N 1
ATOM 1467 C CA . LEU A 1 180 ? 14.599 -12.934 -14.917 1.00 79.12 180 LEU A CA 1
ATOM 1468 C C . LEU A 1 180 ? 13.175 -13.504 -14.884 1.00 79.12 180 LEU A C 1
ATOM 1470 O O . LEU A 1 180 ? 12.877 -14.396 -14.100 1.00 79.12 180 LEU A O 1
ATOM 1474 N N . ILE A 1 181 ? 12.301 -13.017 -15.768 1.00 77.38 181 ILE A N 1
ATOM 1475 C CA . ILE A 1 181 ? 10.949 -13.549 -15.968 1.00 77.38 181 ILE A CA 1
ATOM 1476 C C . ILE A 1 181 ? 10.939 -14.351 -17.263 1.00 77.38 181 ILE A C 1
ATOM 1478 O O . ILE A 1 181 ? 11.229 -13.808 -18.333 1.00 77.38 181 ILE A O 1
ATOM 1482 N N . LYS A 1 182 ? 10.546 -15.624 -17.192 1.00 66.44 182 LYS A N 1
ATOM 1483 C CA . LYS A 1 182 ? 10.449 -16.473 -18.384 1.00 66.44 182 LYS A CA 1
ATOM 1484 C C . LYS A 1 182 ? 9.330 -15.968 -19.295 1.00 66.44 182 LYS A C 1
ATOM 1486 O O . LYS A 1 182 ? 8.176 -15.858 -18.881 1.00 66.44 182 LYS A O 1
ATOM 1491 N N . LYS A 1 183 ? 9.651 -15.711 -20.566 1.00 57.66 183 LYS A N 1
ATOM 1492 C CA . LYS A 1 183 ? 8.634 -15.595 -21.617 1.00 57.66 183 LYS A CA 1
ATOM 1493 C C . LYS A 1 183 ? 8.070 -16.999 -21.829 1.00 57.66 183 LYS A C 1
ATOM 1495 O O . LYS A 1 183 ? 8.821 -17.899 -22.201 1.00 57.66 183 LYS A O 1
ATOM 1500 N N . GLN A 1 184 ? 6.786 -17.221 -21.553 1.00 51.09 184 GLN A N 1
ATOM 1501 C CA . GLN A 1 184 ? 6.156 -18.470 -21.971 1.00 51.09 184 GLN A CA 1
ATOM 1502 C C . GLN A 1 184 ? 6.140 -18.478 -23.501 1.00 51.09 184 GLN A C 1
ATOM 1504 O O . GLN A 1 184 ? 5.465 -17.671 -24.131 1.00 51.09 184 GLN A O 1
ATOM 1509 N N . ILE A 1 185 ? 6.965 -19.338 -24.094 1.00 43.78 185 ILE A N 1
ATOM 1510 C CA . ILE A 1 185 ? 6.894 -19.647 -25.517 1.00 43.78 185 ILE A CA 1
ATOM 1511 C C . ILE A 1 185 ? 5.717 -20.608 -25.657 1.00 43.78 185 ILE A C 1
ATOM 1513 O O . ILE A 1 185 ? 5.797 -21.748 -25.198 1.00 43.78 185 ILE A O 1
ATOM 1517 N N . THR A 1 186 ? 4.619 -20.146 -26.248 1.00 41.31 186 THR A N 1
ATOM 1518 C CA . THR A 1 186 ? 3.535 -21.025 -26.689 1.00 41.31 186 THR A CA 1
ATOM 1519 C C . THR A 1 186 ? 4.103 -21.957 -27.755 1.00 41.31 186 THR A C 1
ATOM 1521 O O . THR A 1 186 ? 4.355 -21.543 -28.882 1.00 41.31 186 THR A O 1
ATOM 1524 N N . VAL A 1 187 ? 4.368 -23.209 -27.389 1.00 42.50 187 VAL A N 1
ATOM 1525 C CA . VAL A 1 187 ? 4.594 -24.279 -28.363 1.00 42.50 187 VAL A CA 1
ATOM 1526 C C . VAL A 1 187 ? 3.208 -24.760 -28.766 1.00 42.50 187 VAL A C 1
ATOM 1528 O O . VAL A 1 187 ? 2.500 -25.329 -27.936 1.00 42.50 187 VAL A O 1
ATOM 1531 N N . GLU A 1 188 ? 2.791 -24.479 -30.000 1.00 37.41 188 GLU A N 1
ATOM 1532 C CA . GLU A 1 188 ? 1.526 -24.985 -30.532 1.00 37.41 188 GLU A CA 1
ATOM 1533 C C . GLU A 1 188 ? 1.532 -26.524 -30.537 1.00 37.41 188 GLU A C 1
ATOM 1535 O O . GLU A 1 188 ? 2.409 -27.124 -31.165 1.00 37.41 188 GLU A O 1
ATOM 1540 N N . PRO A 1 189 ? 0.581 -27.198 -29.865 1.00 37.38 189 PRO A N 1
ATOM 1541 C CA . PRO A 1 189 ? 0.432 -28.636 -29.969 1.00 37.38 189 PRO A CA 1
ATOM 1542 C C . PRO A 1 189 ? -0.645 -28.968 -31.002 1.00 37.38 189 PRO A C 1
ATOM 1544 O O . PRO A 1 189 ? -1.827 -28.662 -30.829 1.00 37.38 189 PRO A O 1
ATOM 1547 N N . SER A 1 190 ? -0.241 -29.662 -32.062 1.00 42.59 190 SER A N 1
ATOM 1548 C CA . SER A 1 190 ? -1.152 -30.373 -32.951 1.00 42.59 190 SER A CA 1
ATOM 1549 C C . SER A 1 190 ? -2.027 -31.338 -32.143 1.00 42.59 190 SER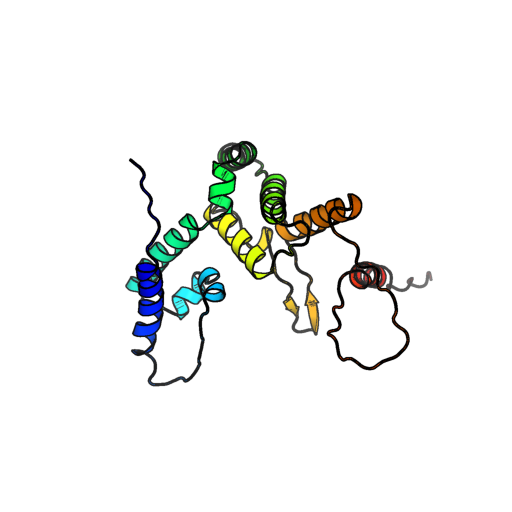 A C 1
ATOM 1551 O O . SER A 1 190 ? -1.529 -32.281 -31.538 1.00 42.59 190 SER A O 1
ATOM 1553 N N . THR A 1 191 ? -3.335 -31.078 -32.171 1.00 44.03 191 THR A N 1
ATOM 1554 C CA . THR A 1 191 ? -4.437 -32.043 -32.026 1.00 44.03 191 THR A CA 1
ATOM 1555 C C . THR A 1 191 ? -4.422 -32.932 -30.774 1.00 44.03 191 THR A C 1
ATOM 1557 O O . THR A 1 191 ? -3.818 -33.998 -30.775 1.00 44.03 191 THR A O 1
ATOM 1560 N N . SER A 1 192 ? -5.202 -32.563 -29.749 1.00 40.75 192 SER A N 1
ATOM 1561 C CA . SER A 1 192 ? -6.078 -33.456 -28.954 1.00 40.75 192 SER A CA 1
ATOM 1562 C C . SER A 1 192 ? -6.781 -32.661 -27.850 1.00 40.75 192 SER A C 1
ATOM 1564 O O . SER A 1 192 ? -6.144 -31.906 -27.125 1.00 40.75 192 SER A O 1
ATOM 1566 N N . ASN A 1 193 ? -8.099 -32.841 -27.744 1.00 44.97 193 ASN A N 1
ATOM 1567 C CA . ASN A 1 193 ? -8.999 -32.208 -26.778 1.00 44.97 193 ASN A CA 1
ATOM 1568 C C . ASN A 1 193 ? -8.471 -32.224 -25.334 1.00 44.97 193 ASN A C 1
ATOM 1570 O O . ASN A 1 193 ? -8.440 -33.284 -24.714 1.00 44.97 193 ASN A O 1
ATOM 1574 N N . ASP A 1 194 ? -8.216 -31.047 -24.760 1.00 33.03 194 ASP A N 1
ATOM 1575 C CA . ASP A 1 194 ? -8.285 -30.851 -23.312 1.00 33.03 194 ASP A CA 1
ATOM 1576 C C . ASP A 1 194 ? -8.662 -29.391 -23.008 1.00 33.03 194 ASP A C 1
ATOM 1578 O O . ASP A 1 194 ? -8.004 -28.448 -23.450 1.00 33.03 194 ASP A O 1
ATOM 1582 N N . LYS A 1 195 ? -9.781 -29.188 -22.306 1.00 45.84 195 LYS A N 1
ATOM 1583 C CA . LYS A 1 195 ? -10.289 -27.856 -21.950 1.00 45.84 195 LYS A CA 1
ATOM 1584 C C . LYS A 1 195 ? -9.369 -27.248 -20.892 1.00 45.84 195 LYS A C 1
ATOM 1586 O O . LYS A 1 195 ? -9.465 -27.611 -19.722 1.00 45.84 195 LYS A O 1
ATOM 1591 N N . ARG A 1 196 ? -8.514 -26.295 -21.273 1.00 32.44 196 ARG A N 1
ATOM 1592 C CA . ARG A 1 196 ? -7.758 -25.463 -20.324 1.00 32.44 196 ARG A CA 1
ATOM 1593 C C . ARG A 1 196 ? -7.997 -23.982 -20.578 1.00 32.44 196 ARG A C 1
ATOM 1595 O O . ARG A 1 196 ? -8.187 -23.548 -21.709 1.00 32.44 196 ARG A O 1
ATOM 1602 N N . PHE A 1 197 ? -8.063 -23.265 -19.462 1.00 36.28 197 PHE A N 1
ATOM 1603 C CA . PHE A 1 197 ? -8.415 -21.861 -19.310 1.00 36.28 197 PHE A CA 1
ATOM 1604 C C . PHE A 1 197 ? -7.698 -20.953 -20.313 1.00 36.28 197 PHE A C 1
ATOM 1606 O O . PHE A 1 197 ? -6.480 -21.006 -20.458 1.00 36.28 197 PHE A O 1
ATOM 1613 N N . VAL A 1 198 ? -8.479 -20.090 -20.959 1.00 33.16 198 VAL A N 1
ATOM 1614 C CA . VAL A 1 198 ? -7.991 -19.015 -21.822 1.00 33.16 198 VAL A CA 1
ATOM 1615 C C . VAL A 1 198 ? -7.516 -17.876 -20.913 1.00 33.16 198 VAL A C 1
ATOM 1617 O O . VAL A 1 198 ? -8.332 -17.099 -20.420 1.00 33.16 198 VAL A O 1
ATOM 1620 N N . ASP A 1 199 ? -6.208 -17.796 -20.653 1.00 41.12 199 ASP A N 1
ATOM 1621 C CA . ASP A 1 199 ? -5.576 -16.599 -20.080 1.00 41.12 199 ASP A CA 1
ATOM 1622 C C . ASP A 1 199 ? -5.248 -15.637 -21.227 1.00 41.12 199 ASP A C 1
ATOM 1624 O O . ASP A 1 199 ? -4.239 -15.770 -21.917 1.00 41.12 199 ASP A O 1
ATOM 1628 N N . ILE A 1 200 ? -6.152 -14.687 -21.463 1.00 42.84 200 ILE A N 1
ATOM 1629 C CA . ILE A 1 200 ? -5.899 -13.534 -22.325 1.00 42.84 200 ILE A CA 1
ATOM 1630 C C . ILE A 1 200 ? -5.065 -12.563 -21.489 1.00 42.84 200 ILE A C 1
ATOM 1632 O O . ILE A 1 200 ? -5.619 -11.739 -20.761 1.00 42.84 200 ILE A O 1
ATOM 1636 N N . SER A 1 201 ? -3.735 -12.658 -21.540 1.00 47.44 201 SER A N 1
ATOM 1637 C CA . SER A 1 201 ? -2.897 -11.629 -20.924 1.00 47.44 201 SER A CA 1
ATOM 1638 C C . SER A 1 201 ? -1.699 -11.206 -21.774 1.00 47.44 201 SER A C 1
ATOM 1640 O O . SER A 1 201 ? -0.704 -11.908 -21.921 1.00 47.44 201 SER A O 1
ATOM 1642 N N . GLY A 1 202 ? -1.785 -9.962 -22.253 1.00 44.62 202 GLY A N 1
ATOM 1643 C CA . GLY A 1 202 ? -0.641 -9.057 -22.340 1.00 44.62 202 GLY A CA 1
ATOM 1644 C C . GLY A 1 202 ? -0.188 -8.626 -23.731 1.00 44.62 202 GLY A C 1
ATOM 1645 O O . GLY A 1 202 ? 0.273 -7.497 -23.848 1.00 44.62 202 GLY A O 1
ATOM 1646 N N . GLU A 1 203 ? -0.313 -9.456 -24.768 1.00 43.78 203 GLU A N 1
ATOM 1647 C CA . GLU A 1 203 ? 0.115 -9.053 -26.123 1.00 43.78 203 GLU A CA 1
ATOM 1648 C C . GLU A 1 203 ? -0.990 -8.298 -26.885 1.00 43.78 203 GLU A C 1
ATOM 1650 O O . GLU A 1 203 ? -0.688 -7.353 -27.609 1.00 43.78 203 GLU A O 1
ATOM 1655 N N . ASP A 1 204 ? -2.270 -8.582 -26.617 1.00 45.81 204 ASP A N 1
ATOM 1656 C CA . ASP A 1 204 ? -3.376 -7.868 -27.270 1.00 45.81 204 ASP A CA 1
ATOM 1657 C C . ASP A 1 204 ? -3.651 -6.482 -26.674 1.00 45.81 204 ASP A C 1
ATOM 1659 O O . ASP A 1 204 ? -4.222 -5.635 -27.349 1.00 45.81 204 ASP A O 1
ATOM 1663 N N . GLU A 1 205 ? -3.267 -6.197 -25.426 1.00 50.97 205 GLU A N 1
ATOM 1664 C CA . GLU A 1 205 ? -3.704 -4.963 -24.753 1.00 50.97 205 GLU A CA 1
ATOM 1665 C C . GLU A 1 205 ? -2.960 -3.720 -25.268 1.00 50.97 205 GLU A C 1
ATOM 1667 O O . GLU A 1 205 ? -3.592 -2.693 -25.509 1.00 50.97 205 GLU A O 1
ATOM 1672 N N . ASP A 1 206 ? -1.660 -3.826 -25.558 1.00 49.84 206 ASP A N 1
ATOM 1673 C CA . ASP A 1 206 ? -0.887 -2.745 -26.190 1.00 49.84 206 ASP A CA 1
ATOM 1674 C C . ASP A 1 206 ? -1.288 -2.551 -27.665 1.00 49.84 206 ASP A C 1
ATOM 1676 O O . ASP A 1 206 ? -1.397 -1.415 -28.139 1.00 49.84 206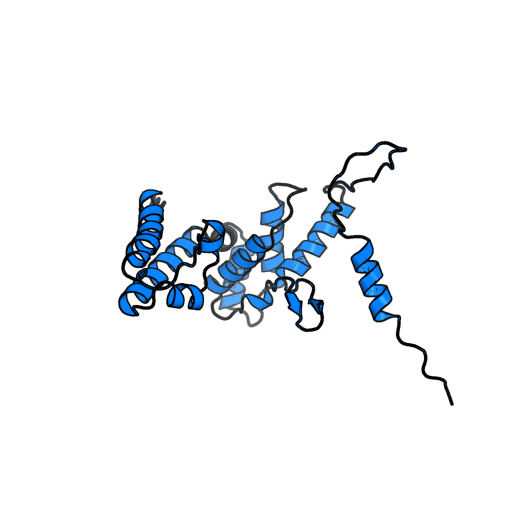 ASP A O 1
ATOM 1680 N N . SER A 1 207 ? -1.608 -3.638 -28.380 1.00 50.38 207 SER A N 1
ATOM 1681 C CA . SER A 1 207 ? -2.171 -3.580 -29.735 1.00 50.38 207 SER A CA 1
ATOM 1682 C C . SER A 1 207 ? -3.586 -2.986 -29.753 1.00 50.38 207 SER A C 1
ATOM 1684 O O . SER A 1 207 ? -3.904 -2.199 -30.643 1.00 50.38 207 SER A O 1
ATOM 1686 N N . LEU A 1 208 ? -4.416 -3.263 -28.742 1.00 53.91 208 LEU A N 1
ATOM 1687 C CA . LEU A 1 208 ? -5.749 -2.676 -28.558 1.00 53.91 208 LEU A CA 1
ATOM 1688 C C . LEU A 1 208 ? -5.676 -1.196 -28.157 1.00 53.91 208 LEU A C 1
ATOM 1690 O O . LEU A 1 208 ? -6.481 -0.393 -28.634 1.00 53.91 208 LEU A O 1
ATOM 1694 N N . ILE A 1 209 ? -4.713 -0.814 -27.313 1.00 57.19 209 ILE A N 1
ATOM 1695 C CA . ILE A 1 209 ? -4.448 0.585 -26.947 1.00 57.19 209 ILE A CA 1
ATOM 1696 C C . ILE A 1 209 ? -3.983 1.375 -28.178 1.00 57.19 209 ILE A C 1
ATOM 1698 O O . ILE A 1 209 ? -4.437 2.503 -28.382 1.00 57.19 209 ILE A O 1
ATOM 1702 N N . TRP A 1 210 ? -3.143 0.784 -29.033 1.00 59.72 210 TRP A N 1
ATOM 1703 C CA . TRP A 1 210 ? -2.708 1.410 -30.283 1.00 59.72 210 TRP A CA 1
ATOM 1704 C C . TRP A 1 210 ? -3.840 1.522 -31.316 1.00 59.72 210 TRP A C 1
ATOM 1706 O O . TRP A 1 210 ? -4.024 2.601 -31.885 1.00 59.72 210 TRP A O 1
ATOM 1716 N N . LEU A 1 211 ? -4.640 0.462 -31.516 1.00 54.97 211 LEU A N 1
ATOM 1717 C CA . LEU A 1 211 ? -5.783 0.481 -32.441 1.00 54.97 211 LEU A CA 1
ATOM 1718 C C . LEU A 1 211 ? -6.821 1.532 -32.037 1.00 54.97 211 LEU A C 1
ATOM 1720 O O . LEU A 1 211 ? -7.303 2.279 -32.881 1.00 54.97 211 LEU A O 1
ATOM 1724 N N . LYS A 1 212 ? -7.136 1.629 -30.742 1.00 59.47 212 LYS A N 1
ATOM 1725 C CA . LYS A 1 212 ? -8.137 2.566 -30.215 1.00 59.47 212 LYS A CA 1
ATOM 1726 C C . LYS A 1 212 ? -7.721 4.035 -30.344 1.00 59.47 212 LYS A C 1
ATOM 1728 O O . LYS A 1 212 ? -8.589 4.901 -30.425 1.00 59.47 212 LYS A O 1
ATOM 1733 N N . ASN A 1 213 ? -6.417 4.312 -30.349 1.00 61.16 213 ASN A N 1
ATOM 1734 C CA . ASN A 1 213 ? -5.880 5.668 -30.464 1.00 61.16 213 ASN A CA 1
ATOM 1735 C C . ASN A 1 213 ? -5.653 6.114 -31.921 1.00 61.16 213 ASN A C 1
ATOM 1737 O O . ASN A 1 213 ? -5.554 7.313 -32.154 1.00 61.16 213 ASN A O 1
ATOM 1741 N N . ASN A 1 214 ? -5.600 5.188 -32.890 1.00 53.12 214 ASN A N 1
ATOM 1742 C CA . ASN A 1 214 ? -5.351 5.490 -34.312 1.00 53.12 214 ASN A CA 1
ATOM 1743 C C . ASN A 1 214 ? -6.568 5.282 -35.232 1.00 53.12 214 ASN A C 1
ATOM 1745 O O . ASN A 1 214 ? -6.448 5.419 -36.444 1.00 53.12 214 ASN A O 1
ATOM 1749 N N . SER A 1 215 ? -7.744 4.957 -34.692 1.00 50.97 215 SER A N 1
ATOM 1750 C CA . SER A 1 215 ? -8.948 4.667 -35.483 1.00 50.97 215 SER A CA 1
ATOM 1751 C C . SER A 1 215 ? -9.894 5.865 -35.681 1.00 50.97 215 SER A C 1
ATOM 1753 O O . SER A 1 215 ? -11.096 5.660 -35.843 1.00 50.97 215 SER A O 1
ATOM 1755 N N . GLN A 1 216 ? -9.406 7.111 -35.642 1.00 51.47 216 GLN A N 1
ATOM 1756 C CA . GLN A 1 216 ? -10.212 8.261 -36.079 1.00 51.47 216 GLN A CA 1
ATOM 1757 C C . GLN A 1 216 ? -10.053 8.454 -37.598 1.00 51.47 216 GLN A C 1
ATOM 1759 O O . GLN A 1 216 ? -8.917 8.471 -38.072 1.00 51.47 216 GLN A O 1
ATOM 1764 N N . PRO A 1 217 ? -11.148 8.560 -38.375 1.00 54.84 217 PRO A N 1
ATOM 1765 C CA . PRO A 1 217 ? -11.053 8.810 -39.807 1.00 54.84 217 PRO A CA 1
ATOM 1766 C C . PRO A 1 217 ? -10.502 10.217 -40.056 1.00 54.84 217 PRO A C 1
ATOM 1768 O O . PRO A 1 217 ? -10.792 11.147 -39.305 1.00 54.84 217 PRO A O 1
ATOM 1771 N N . PHE A 1 218 ? -9.708 10.362 -41.114 1.00 57.75 218 PHE A N 1
ATOM 1772 C CA . PHE A 1 218 ? -9.302 11.661 -41.638 1.00 57.75 218 PHE A CA 1
ATOM 1773 C C . PHE A 1 218 ? -10.575 12.421 -42.030 1.00 57.75 218 PHE A C 1
ATOM 1775 O O . PHE A 1 218 ? -11.344 11.926 -42.853 1.00 57.75 218 PHE A O 1
ATOM 1782 N N . GLU A 1 219 ? -10.836 13.571 -41.406 1.00 57.44 219 GLU A N 1
ATOM 1783 C CA . GLU A 1 219 ? -11.846 14.498 -41.916 1.00 57.44 219 GLU A CA 1
ATOM 1784 C C . GLU A 1 219 ? -11.435 14.902 -43.335 1.00 57.44 219 GLU A C 1
ATOM 1786 O O . GLU A 1 219 ? -10.293 15.312 -43.566 1.00 57.44 219 GLU A O 1
ATOM 1791 N N . ASP A 1 220 ? -12.354 14.723 -44.285 1.00 56.22 220 ASP A N 1
ATOM 1792 C CA . ASP A 1 220 ? -12.161 15.108 -45.677 1.00 56.22 220 ASP A CA 1
ATOM 1793 C C . ASP A 1 220 ? -11.827 16.599 -45.751 1.00 56.22 220 ASP A C 1
ATOM 1795 O O . ASP A 1 220 ? -12.621 17.469 -45.381 1.00 56.22 220 ASP A O 1
ATOM 1799 N N . VAL A 1 221 ? -10.627 16.883 -46.253 1.00 48.56 221 VAL A N 1
ATOM 1800 C CA . VAL A 1 221 ? -10.196 18.230 -46.614 1.00 48.56 221 VAL A CA 1
ATOM 1801 C C . VAL A 1 221 ? -11.133 18.714 -47.722 1.00 48.56 221 VAL A C 1
ATOM 1803 O O . VAL A 1 221 ? -11.097 18.181 -48.832 1.00 48.56 221 VAL A O 1
ATOM 1806 N N . SER A 1 222 ? -11.994 19.680 -47.407 1.00 49.88 222 SER A N 1
ATOM 1807 C CA . SER A 1 222 ? -12.862 20.370 -48.370 1.00 49.88 222 SER A CA 1
ATOM 1808 C C . SER A 1 222 ? -12.458 21.828 -48.528 1.00 49.88 222 SER A C 1
ATOM 1810 O O . SER A 1 222 ? -11.989 22.429 -47.535 1.00 49.88 222 SER A O 1
#

pLDDT: mean 70.24, std 18.35, range [32.44, 94.31]

Foldseek 3Di:
DDPPPPPDVVVVVVLVVVLVVVVVVVPPDDPDDPPCDPLNLLLDDLVNLCVSPVPPVVSVVSVVVSLVVLLVVQPLNVLLVVDPLSVVQLVCLVPPPDRPVLSSLLSVLCVVCVVDVADDQDLSNQSSNLVSVCSSVVVDHSVQAWDPWDQDPVRDIDHIDHSNVVSNVVVNVVCVVVVVHDDPDPPDDPDDDDDDDDDPDDPVPVVVVVCVVPPDDDDDDD

Organism: Ignelater luminosus (NCBI:txid2038154)

Radius of gyration: 22.73 Å; chains: 1; bounding box: 53×54×75 Å

Sequence (222 aa):
MSNDATWLPAEIDLLISLVRERRELYDQSTAGNHEIDEESFLTLNESEIKELIPEIGICKKFLLKYNAFLIERATVRKLLDSTEEGLIIKNSYRSSKQFLRSNLCTLIIKNELKHSDDKRISTERFKQLAQEINNIFIHEDPSIYYLPCTRGVTGKAVVARGKLWSTYVHQRKIYREAGLIKKQITVEPSTSNDKRFVDISGEDEDSLIWLKNNSQPFEDVS